Protein AF-A0A397AXK3-F1 (afdb_monomer)

Secondary structure (DSSP, 8-state):
--SSTT--SPP-TTSS-GGGT-SPBPSSTT--SBP-STT--GGGT-S-B--STT--SB-----------EEEEEEE--TT--HHHHHHHHHHSTTEEEEEEE-S--TTS----TTEEEEEEEESSS-THHHHHHHHTTT--EEEEEE---S-GGG----------TT---IIIIIHHHHHHHHTSTT------------------

Mean predicted aligned error: 19.01 Å

InterPro domains:
  IPR056866 WRKY19-like, zinc finger domain [PF24906] (2-22)

Solvent-accessible surface area (backbone atoms only — not comparable to full-atom values): 13063 Å² total; per-residue (Å²): 102,19,70,52,88,94,44,86,47,67,42,46,53,87,48,13,18,73,90,69,68,18,43,58,50,20,70,55,85,95,42,84,48,56,39,46,40,95,49,17,16,64,91,73,66,15,43,63,57,39,86,55,86,94,44,90,48,66,50,64,77,73,83,75,76,81,84,68,64,36,38,36,38,38,36,50,54,48,89,92,52,46,74,66,59,56,50,52,54,55,61,65,38,92,53,41,78,46,73,43,80,43,67,93,76,61,98,86,57,77,89,72,59,95,50,40,46,36,32,44,33,37,54,72,65,95,62,65,64,66,58,50,51,62,46,59,75,61,82,54,60,65,47,79,44,84,42,66,80,68,90,41,90,86,68,65,81,78,80,86,75,90,81,85,73,84,90,65,86,40,64,86,56,51,39,48,52,52,50,51,57,54,61,66,39,83,87,50,89,80,83,81,89,75,84,76,78,86,79,78,79,84,89,85,129

Sequence (205 aa):
MCQFPGCTKGYQRGGFCRNHGGGSRCTVPFCIKVDAGHGLCRSHGGGKRCKAADCGKADVAPPVAFAYRRLLVQVQLQAPWTELRVLALLQSEPQVRSVHILGYRHSSAPRQPKSAVCFVVRWAAHSSAALELALGALDVRYSVLENSLVEDMASLVVVETILKVNGMMCVANCGNTVVRAIQSVASVLEVKPNKIDLYNKDRST

Radius of gyration: 27.11 Å; Cα contacts (8 Å, |Δi|>4): 267; chains: 1; bounding box: 67×31×71 Å

Nearest PDB structures (foldseek):
  6cvl-assembly1_C  TM=5.340E-01  e=8.215E-02  Escherichia coli K-12
  6cvl-assembly1_D  TM=4.508E-01  e=1.807E-01  Escherichia coli K-12
  2cpf-assembly1_A  TM=4.041E-01  e=2.510E-01  Mus musculus
  6pe4-assembly1_A  TM=3.795E-01  e=1.688E+00  Saccharomyces cerevisiae S288C

Organism: Aphanomyces astaci (NCBI:txid112090)

pLDDT: mean 71.89, std 16.19, range [35.47, 94.0]

Structure (mmCIF, N/CA/C/O backbone):
data_AF-A0A397AXK3-F1
#
_entry.id   AF-A0A397AXK3-F1
#
loop_
_atom_site.group_PDB
_atom_site.id
_atom_site.type_symbol
_atom_site.label_atom_id
_atom_site.label_alt_id
_atom_site.label_comp_id
_atom_site.label_asym_id
_atom_site.label_entity_id
_atom_site.label_seq_id
_atom_site.pdbx_PDB_ins_code
_atom_site.Cartn_x
_atom_site.Cartn_y
_atom_site.Cartn_z
_atom_site.occupancy
_atom_site.B_iso_or_equiv
_atom_site.auth_seq_id
_atom_site.auth_comp_id
_atom_site.auth_asym_id
_atom_site.auth_atom_id
_atom_site.pdbx_PDB_model_num
ATOM 1 N N . MET A 1 1 ? 30.835 -8.800 -28.697 1.00 83.00 1 MET A N 1
ATOM 2 C CA . MET A 1 1 ? 31.113 -7.795 -27.642 1.00 83.00 1 MET A CA 1
ATOM 3 C C . MET A 1 1 ? 31.331 -6.428 -28.278 1.00 83.00 1 MET A C 1
ATOM 5 O O . MET A 1 1 ? 31.507 -6.381 -29.489 1.00 83.00 1 MET A O 1
ATOM 9 N N . CYS A 1 2 ? 31.248 -5.339 -27.507 1.00 93.44 2 CYS A N 1
ATOM 10 C CA . CYS A 1 2 ? 31.539 -3.978 -27.976 1.00 93.44 2 CYS A CA 1
ATOM 11 C C . CYS A 1 2 ? 32.986 -3.862 -28.483 1.00 93.44 2 CYS A C 1
ATOM 13 O O . CYS A 1 2 ? 33.899 -4.312 -27.802 1.00 93.44 2 CYS A O 1
ATOM 15 N N . GLN A 1 3 ? 33.190 -3.228 -29.637 1.00 92.62 3 GLN A N 1
ATOM 16 C CA . GLN A 1 3 ? 34.515 -3.039 -30.244 1.00 92.62 3 GLN A CA 1
ATOM 17 C C . GLN A 1 3 ? 35.362 -1.949 -29.566 1.00 92.62 3 GLN A C 1
ATOM 19 O O . GLN A 1 3 ? 36.546 -1.821 -29.855 1.00 92.62 3 GLN A O 1
ATOM 24 N N . PHE A 1 4 ? 34.779 -1.160 -28.657 1.00 90.25 4 PHE A N 1
ATOM 25 C CA . PHE A 1 4 ? 35.535 -0.162 -27.903 1.00 90.25 4 PHE A CA 1
ATOM 26 C C . PHE A 1 4 ? 36.525 -0.852 -26.942 1.00 90.25 4 PHE A C 1
ATOM 28 O O . PHE A 1 4 ? 36.078 -1.700 -26.158 1.00 90.25 4 PHE A O 1
ATOM 35 N N . PRO A 1 5 ? 37.823 -0.483 -26.945 1.00 93.06 5 PRO A N 1
ATOM 36 C CA . PRO A 1 5 ? 38.843 -1.129 -26.121 1.00 93.06 5 PRO A CA 1
ATOM 37 C C . PRO A 1 5 ? 38.454 -1.199 -24.639 1.00 93.06 5 PRO A C 1
ATOM 39 O O . PRO A 1 5 ? 38.019 -0.213 -24.046 1.00 93.06 5 PRO A O 1
ATOM 42 N N . GLY A 1 6 ? 38.565 -2.387 -24.042 1.00 91.56 6 GLY A N 1
ATOM 43 C CA . GLY A 1 6 ? 38.229 -2.614 -22.630 1.00 91.56 6 GLY A CA 1
ATOM 44 C C . GLY A 1 6 ? 36.728 -2.623 -22.299 1.00 91.56 6 GLY A C 1
ATOM 45 O O . GLY A 1 6 ? 36.361 -2.733 -21.130 1.00 91.56 6 GLY A O 1
ATOM 46 N N . CYS A 1 7 ? 35.827 -2.531 -23.285 1.00 91.69 7 CYS A N 1
ATOM 47 C CA . CYS A 1 7 ? 34.388 -2.579 -23.037 1.00 91.69 7 CYS A CA 1
ATOM 48 C C . CYS A 1 7 ? 33.835 -4.011 -23.090 1.00 91.69 7 CYS A C 1
ATOM 50 O O . CYS A 1 7 ? 33.691 -4.603 -24.156 1.00 91.69 7 CYS A O 1
ATOM 52 N N . THR A 1 8 ? 33.392 -4.533 -21.947 1.00 91.81 8 THR A N 1
ATOM 53 C CA . THR A 1 8 ? 32.787 -5.875 -21.834 1.00 91.81 8 THR A CA 1
ATOM 54 C C . THR A 1 8 ? 31.279 -5.911 -22.113 1.00 91.81 8 THR A C 1
ATOM 56 O O . THR A 1 8 ? 30.634 -6.946 -21.965 1.00 91.81 8 THR A O 1
ATOM 59 N N . LYS A 1 9 ? 30.673 -4.783 -22.509 1.00 88.38 9 LYS A N 1
ATOM 60 C CA . LYS A 1 9 ? 29.228 -4.698 -22.777 1.00 88.38 9 LYS A CA 1
ATOM 61 C C . LYS A 1 9 ? 28.877 -5.332 -24.127 1.00 88.38 9 LYS A C 1
ATOM 63 O O . LYS A 1 9 ? 29.646 -5.254 -25.086 1.00 88.38 9 LYS A O 1
ATOM 68 N N . GLY A 1 10 ? 27.666 -5.881 -24.234 1.00 87.25 10 GLY A N 1
ATOM 69 C CA . GLY A 1 10 ? 27.113 -6.360 -25.504 1.00 87.25 10 GLY A CA 1
ATOM 70 C C . GLY A 1 10 ? 27.031 -5.244 -26.555 1.00 87.25 10 GLY A C 1
ATOM 71 O O . GLY A 1 10 ? 26.649 -4.110 -26.243 1.00 87.25 10 GLY A O 1
ATOM 72 N N . TYR A 1 11 ? 27.402 -5.562 -27.798 1.00 88.25 11 TYR A N 1
ATOM 73 C CA . TYR A 1 11 ? 27.275 -4.629 -28.916 1.00 88.25 11 TYR A CA 1
ATOM 74 C C . TYR A 1 11 ? 25.819 -4.550 -29.390 1.00 88.25 11 TYR A C 1
ATOM 76 O O . TYR A 1 11 ? 25.036 -5.477 -29.194 1.00 88.25 11 TYR A O 1
ATOM 84 N N . GLN A 1 12 ? 25.450 -3.407 -29.954 1.00 86.44 12 GLN A N 1
ATOM 85 C CA . GLN A 1 12 ? 24.180 -3.177 -30.642 1.00 86.44 12 GLN A CA 1
ATOM 86 C C . GLN A 1 12 ? 24.455 -3.141 -32.156 1.00 86.44 12 GLN A C 1
ATOM 88 O O . GLN A 1 12 ? 25.454 -3.681 -32.619 1.00 86.44 12 GLN A O 1
ATOM 93 N N . ARG A 1 13 ? 23.631 -2.475 -32.972 1.00 80.81 13 ARG A N 1
ATOM 94 C CA . ARG A 1 13 ? 24.021 -2.198 -34.367 1.00 80.81 13 ARG A CA 1
ATOM 95 C C . ARG A 1 13 ? 25.285 -1.327 -34.423 1.00 80.81 13 ARG A C 1
ATOM 97 O O . ARG A 1 13 ? 25.422 -0.399 -33.626 1.00 80.81 13 ARG A O 1
ATOM 104 N N . GLY A 1 14 ? 26.175 -1.627 -35.373 1.00 83.31 14 GLY A N 1
ATOM 105 C CA . GLY A 1 14 ? 27.406 -0.866 -35.623 1.00 83.31 14 GLY A CA 1
ATOM 106 C C . GLY A 1 14 ? 28.617 -1.267 -34.774 1.00 83.31 14 GLY A C 1
ATOM 107 O O . GLY A 1 14 ? 29.539 -0.479 -34.657 1.00 83.31 14 GLY A O 1
ATOM 108 N N . GLY A 1 15 ? 28.622 -2.445 -34.138 1.00 87.62 15 GLY A N 1
ATOM 109 C CA . GLY A 1 15 ? 29.810 -2.968 -33.437 1.00 87.62 15 GLY A CA 1
ATOM 110 C C . GLY A 1 15 ? 30.074 -2.382 -32.042 1.00 87.62 15 GLY A C 1
ATOM 111 O O . GLY A 1 15 ? 30.844 -2.950 -31.270 1.00 87.62 15 GLY A O 1
ATOM 112 N N . PHE A 1 16 ? 29.378 -1.315 -31.651 1.00 90.19 16 PHE A N 1
ATOM 113 C CA . PHE A 1 16 ? 29.537 -0.669 -30.346 1.00 90.19 16 PHE A CA 1
ATOM 114 C C . PHE A 1 16 ? 28.346 -0.911 -29.412 1.00 90.19 16 PHE A C 1
ATOM 116 O O . PHE A 1 16 ? 27.244 -1.250 -29.843 1.00 90.19 16 PHE A O 1
ATOM 123 N N . CYS A 1 17 ? 28.542 -0.742 -28.103 1.00 91.94 17 CYS A N 1
ATOM 124 C CA . CYS A 1 17 ? 27.453 -0.739 -27.122 1.00 91.94 17 CYS A CA 1
ATOM 125 C C . CYS A 1 17 ? 26.752 0.627 -27.096 1.00 91.94 17 CYS A C 1
ATOM 127 O O . CYS A 1 17 ? 27.293 1.618 -27.579 1.00 91.94 17 CYS A O 1
ATOM 129 N N . ARG A 1 18 ? 25.576 0.718 -26.462 1.00 81.94 18 ARG A N 1
ATOM 130 C CA . ARG A 1 18 ? 24.785 1.963 -26.388 1.00 81.94 18 ARG A CA 1
ATOM 131 C C . ARG A 1 18 ? 25.577 3.189 -25.904 1.00 81.94 18 ARG A C 1
ATOM 133 O O . ARG A 1 18 ? 25.328 4.290 -26.381 1.00 81.94 18 ARG A O 1
ATOM 140 N N . ASN A 1 19 ? 26.524 3.000 -24.983 1.00 82.44 19 ASN A N 1
ATOM 141 C CA . ASN A 1 19 ? 27.343 4.093 -24.445 1.00 82.44 19 ASN A CA 1
ATOM 142 C C . ASN A 1 19 ? 28.491 4.503 -25.376 1.00 82.44 19 ASN A C 1
ATOM 144 O O . ASN A 1 19 ? 28.951 5.631 -25.287 1.00 82.44 19 ASN A O 1
ATOM 148 N N . HIS A 1 20 ? 28.945 3.609 -26.255 1.00 88.06 20 HIS A N 1
ATOM 149 C CA . HIS A 1 20 ? 30.070 3.849 -27.164 1.00 88.06 20 HIS A CA 1
ATOM 150 C C . HIS A 1 20 ? 29.608 4.048 -28.611 1.00 88.06 20 HIS A C 1
ATOM 152 O O . HIS A 1 20 ? 30.335 3.739 -29.542 1.00 88.06 20 HIS A O 1
ATOM 158 N N . GLY A 1 21 ? 28.382 4.535 -28.814 1.00 84.06 21 GLY A N 1
ATOM 159 C CA . GLY A 1 21 ? 27.881 4.839 -30.157 1.00 84.06 21 GLY A CA 1
ATOM 160 C C . GLY A 1 21 ? 27.096 3.711 -30.833 1.00 84.06 21 GLY A C 1
ATOM 161 O O . GLY A 1 21 ? 26.667 3.865 -31.973 1.00 84.06 21 GLY A O 1
ATOM 162 N N . GLY A 1 22 ? 26.808 2.620 -30.128 1.00 88.25 22 GLY A N 1
ATOM 163 C CA . GLY A 1 22 ? 25.960 1.538 -30.623 1.00 88.25 22 GLY A CA 1
ATOM 164 C C . GLY A 1 22 ? 24.493 1.931 -30.785 1.00 88.25 22 GLY A C 1
ATOM 165 O O . GLY A 1 22 ? 23.945 2.666 -29.956 1.00 88.25 22 GLY A O 1
ATOM 166 N N . GLY A 1 23 ? 23.854 1.375 -31.814 1.00 89.25 23 GLY A N 1
ATOM 167 C CA . GLY A 1 23 ? 22.449 1.614 -32.156 1.00 89.25 23 GLY A CA 1
ATOM 168 C C . GLY A 1 23 ? 22.258 2.666 -33.251 1.00 89.25 23 GLY A C 1
ATOM 169 O O . GLY A 1 23 ? 23.138 3.489 -33.507 1.00 89.25 23 GLY A O 1
ATOM 170 N N . SER A 1 24 ? 21.096 2.626 -33.904 1.00 90.88 24 SER A N 1
ATOM 171 C CA . SER A 1 24 ? 20.730 3.583 -34.953 1.00 90.88 24 SER A CA 1
ATOM 172 C C . SER A 1 24 ? 20.629 5.004 -34.394 1.00 90.88 24 SER A C 1
ATOM 174 O O . SER A 1 24 ? 20.272 5.207 -33.229 1.00 90.88 24 SER A O 1
ATOM 176 N N . ARG A 1 25 ? 20.955 6.000 -35.221 1.00 90.38 25 ARG A N 1
ATOM 177 C CA . ARG A 1 25 ? 20.788 7.418 -34.882 1.00 90.38 25 ARG A CA 1
ATOM 178 C C . ARG A 1 25 ? 19.428 7.906 -35.347 1.00 90.38 25 ARG A C 1
ATOM 180 O O . ARG A 1 25 ? 18.842 7.349 -36.268 1.00 90.38 25 ARG A O 1
ATOM 187 N N . CYS A 1 26 ? 18.955 8.949 -34.682 1.00 93.44 26 CYS A N 1
ATOM 188 C CA . CYS A 1 26 ? 17.806 9.709 -35.136 1.00 93.44 26 CYS A CA 1
ATOM 189 C C . CYS A 1 26 ? 18.028 10.185 -36.579 1.00 93.44 26 CYS A C 1
ATOM 191 O O . CYS A 1 26 ? 19.098 10.700 -36.895 1.00 93.44 26 CYS A O 1
ATOM 193 N N . THR A 1 27 ? 17.018 10.039 -37.428 1.00 94.00 27 THR A N 1
ATOM 194 C CA . THR A 1 27 ? 17.051 10.448 -38.838 1.00 94.00 27 THR A CA 1
ATOM 195 C C . THR A 1 27 ? 16.916 11.958 -39.024 1.00 94.00 27 THR A C 1
ATOM 197 O O . THR A 1 27 ? 17.188 12.463 -40.109 1.00 94.00 27 THR A O 1
ATOM 200 N N . VAL A 1 28 ? 16.528 12.695 -37.976 1.00 93.19 28 VAL A N 1
ATOM 201 C CA . VAL A 1 28 ? 16.485 14.162 -38.008 1.00 93.19 28 VAL A CA 1
ATOM 202 C C . VAL A 1 28 ? 17.901 14.710 -38.231 1.00 93.19 28 VAL A C 1
ATOM 204 O O . VAL A 1 28 ? 18.800 14.353 -37.459 1.00 93.19 28 VAL A O 1
ATOM 207 N N . PRO A 1 29 ? 18.106 15.597 -39.226 1.00 93.31 29 PRO A N 1
ATOM 208 C CA . PRO A 1 29 ? 19.408 16.189 -39.510 1.00 93.31 29 PRO A CA 1
ATOM 209 C C . PRO A 1 29 ? 20.074 16.758 -38.255 1.00 93.31 29 PRO A C 1
ATOM 211 O O . PRO A 1 29 ? 19.421 17.374 -37.413 1.00 93.31 29 PRO A O 1
ATOM 214 N N . PHE A 1 30 ? 21.381 16.523 -38.121 1.00 89.31 30 PHE A N 1
ATOM 215 C CA . PHE A 1 30 ? 22.218 16.980 -37.000 1.00 89.31 30 PH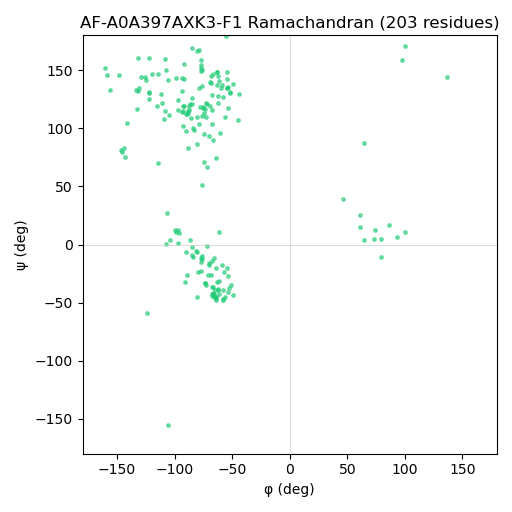E A CA 1
ATOM 216 C C . PHE A 1 30 ? 21.871 16.397 -35.614 1.00 89.31 30 PHE A C 1
ATOM 218 O O . PHE A 1 30 ? 22.514 16.729 -34.616 1.00 89.31 30 PHE A O 1
ATOM 225 N N . CYS A 1 31 ? 20.906 15.478 -35.509 1.00 89.38 31 CYS A N 1
ATOM 226 C CA . CYS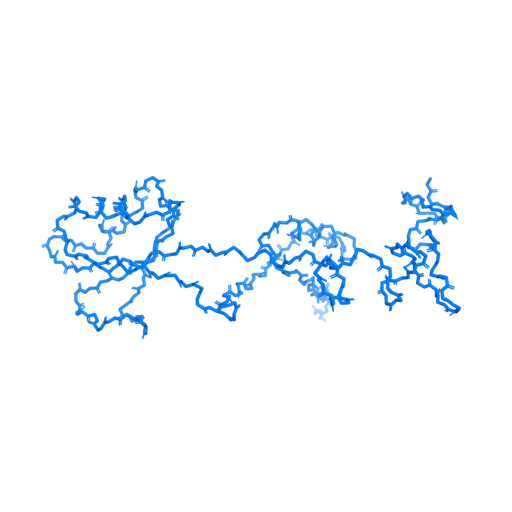 A 1 31 ? 20.563 14.849 -34.239 1.00 89.38 31 CYS A CA 1
ATOM 227 C C . CYS A 1 31 ? 21.443 13.625 -33.939 1.00 89.38 31 CYS A C 1
ATOM 229 O O . CYS A 1 31 ? 21.236 12.539 -34.469 1.00 89.38 31 CYS A O 1
ATOM 231 N N . ILE A 1 32 ? 22.342 13.744 -32.961 1.00 86.25 32 ILE A N 1
ATOM 232 C CA . ILE A 1 32 ? 23.235 12.641 -32.543 1.00 86.25 32 ILE A CA 1
ATOM 233 C C . ILE A 1 32 ? 22.587 11.619 -31.584 1.00 86.25 32 ILE A C 1
ATOM 235 O O . ILE A 1 32 ? 23.192 10.600 -31.223 1.00 86.25 32 ILE A O 1
ATOM 239 N N . LYS A 1 33 ? 21.349 11.879 -31.140 1.00 86.38 33 LYS A N 1
ATOM 240 C CA . LYS A 1 33 ? 20.622 11.012 -30.198 1.00 86.38 33 LYS A CA 1
ATOM 241 C C . LYS A 1 33 ? 20.285 9.659 -30.833 1.00 86.38 33 LYS A C 1
ATOM 243 O O . LYS A 1 33 ? 20.019 9.564 -32.027 1.00 86.38 33 LYS A O 1
ATOM 248 N N . VAL A 1 34 ? 20.281 8.619 -30.001 1.00 86.69 34 VAL A N 1
ATOM 249 C CA . VAL A 1 34 ? 19.931 7.246 -30.399 1.00 86.69 34 VAL A CA 1
ATOM 250 C C . VAL A 1 34 ? 18.440 7.167 -30.751 1.00 86.69 34 VAL A C 1
ATOM 252 O O . VAL A 1 34 ? 17.608 7.752 -30.049 1.00 86.69 34 VAL A O 1
ATOM 255 N N . ASP A 1 35 ? 18.128 6.432 -31.814 1.00 90.31 35 ASP A N 1
ATOM 256 C CA . ASP A 1 35 ? 16.778 6.037 -32.217 1.00 90.31 35 ASP A CA 1
ATOM 257 C C . ASP A 1 35 ? 16.090 5.240 -31.091 1.00 90.31 35 ASP A C 1
ATOM 259 O O . ASP A 1 35 ? 16.641 4.278 -30.550 1.00 90.31 35 ASP A O 1
ATOM 263 N N . ALA A 1 36 ? 14.893 5.675 -30.707 1.00 84.81 36 ALA A N 1
ATOM 264 C CA . ALA A 1 36 ? 14.057 5.032 -29.697 1.00 84.81 36 ALA A CA 1
ATOM 265 C C . ALA A 1 36 ? 12.881 4.245 -30.310 1.00 84.81 36 ALA A C 1
ATOM 267 O O . ALA A 1 36 ? 12.055 3.716 -29.566 1.00 84.81 36 ALA A O 1
ATOM 268 N N . GLY A 1 37 ? 12.805 4.175 -31.638 1.00 84.94 37 GLY A N 1
ATOM 269 C CA . GLY A 1 37 ? 11.761 3.558 -32.447 1.00 84.94 37 GLY A CA 1
ATOM 270 C C . GLY A 1 37 ? 11.388 4.464 -33.625 1.00 84.94 37 GLY A C 1
ATOM 271 O O . GLY A 1 37 ? 11.333 5.685 -33.475 1.00 84.94 37 GLY A O 1
ATOM 272 N N . HIS A 1 38 ? 11.075 3.859 -34.775 1.00 87.69 38 HIS A N 1
ATOM 273 C CA . HIS A 1 38 ? 10.659 4.555 -36.004 1.00 87.69 38 HIS A CA 1
ATOM 274 C C . HIS A 1 38 ? 11.702 5.531 -36.584 1.00 87.69 38 HIS A C 1
ATOM 276 O O . HIS A 1 38 ? 11.339 6.473 -37.282 1.00 87.69 38 HIS A O 1
ATOM 282 N N . GLY A 1 39 ? 12.996 5.329 -36.308 1.00 89.25 39 GLY A N 1
ATOM 283 C CA . GLY A 1 39 ? 14.063 6.194 -36.817 1.00 89.25 39 GLY A CA 1
ATOM 284 C C . GLY A 1 39 ? 14.219 7.507 -36.048 1.00 89.25 39 GLY A C 1
ATOM 285 O O . GLY A 1 39 ? 15.032 8.339 -36.431 1.00 89.25 39 GLY A O 1
ATOM 286 N N . LEU A 1 40 ? 13.482 7.725 -34.958 1.00 90.19 40 LEU A N 1
ATOM 287 C CA . LEU A 1 40 ? 13.451 8.998 -34.239 1.00 90.19 40 LEU A CA 1
ATOM 288 C C . LEU A 1 40 ? 13.928 8.812 -32.797 1.00 90.19 40 LEU A C 1
ATOM 290 O O . LEU A 1 40 ? 13.702 7.788 -32.159 1.00 90.19 40 LEU A O 1
ATOM 294 N N . CYS A 1 41 ? 14.596 9.815 -32.228 1.00 89.69 41 CYS A N 1
ATOM 295 C CA . CYS A 1 41 ? 14.892 9.809 -30.794 1.00 89.69 41 CYS A CA 1
ATOM 296 C C . CYS A 1 41 ? 13.657 10.232 -29.980 1.00 89.69 41 CYS A C 1
ATOM 298 O O . CYS A 1 41 ? 12.718 10.804 -30.527 1.00 89.69 41 CYS A O 1
ATOM 300 N N . ARG A 1 42 ? 13.666 10.030 -28.654 1.00 80.69 42 ARG A N 1
ATOM 301 C CA . ARG A 1 42 ? 12.522 10.378 -27.778 1.00 80.69 42 ARG A CA 1
ATOM 302 C C . ARG A 1 42 ? 12.032 11.824 -27.922 1.00 80.69 42 ARG A C 1
ATOM 304 O O . ARG A 1 42 ? 10.833 12.055 -27.891 1.00 80.69 42 ARG A O 1
ATOM 311 N N . SER A 1 43 ? 12.935 12.790 -28.107 1.00 81.88 43 SER A N 1
ATOM 312 C CA . SER A 1 43 ? 12.548 14.201 -28.278 1.00 81.88 43 SER A CA 1
ATOM 313 C C . SER A 1 43 ? 12.016 14.522 -29.671 1.00 81.88 43 SER A C 1
ATOM 315 O O . SER A 1 43 ? 11.328 15.515 -29.835 1.00 81.88 43 SER A O 1
ATOM 317 N N . HIS A 1 44 ? 12.369 13.717 -30.674 1.00 87.00 44 HIS A N 1
ATOM 318 C CA . HIS A 1 44 ? 11.847 13.845 -32.035 1.00 87.00 44 HIS A CA 1
ATOM 319 C C . HIS A 1 44 ? 10.721 12.845 -32.297 1.00 87.00 44 HIS A C 1
ATOM 321 O O . HIS A 1 44 ? 10.316 12.666 -33.434 1.00 87.00 44 HIS A O 1
ATOM 327 N N . GLY A 1 45 ? 10.201 12.201 -31.247 1.00 80.94 45 GLY A N 1
ATOM 328 C CA . GLY A 1 45 ? 8.989 11.406 -31.329 1.00 80.94 45 GLY A CA 1
ATOM 329 C C . GLY A 1 45 ? 9.148 9.890 -31.441 1.00 80.94 45 GLY A C 1
ATOM 330 O O . GLY A 1 45 ? 8.148 9.209 -31.671 1.00 80.94 45 GLY A O 1
ATOM 331 N N . GLY A 1 46 ? 10.347 9.348 -31.251 1.00 84.06 46 GLY A N 1
ATOM 332 C CA . GLY A 1 46 ? 10.543 7.901 -31.159 1.00 84.06 46 GLY A CA 1
ATOM 333 C C . GLY A 1 46 ? 10.142 7.310 -29.807 1.00 84.06 46 GLY A C 1
ATOM 334 O O . GLY A 1 46 ? 10.129 7.994 -28.781 1.00 84.06 46 GLY A O 1
ATOM 335 N N . GLY A 1 47 ? 9.877 6.005 -29.800 1.00 83.56 47 GLY A N 1
ATOM 336 C CA . GLY A 1 47 ? 9.368 5.261 -28.644 1.00 83.56 47 GLY A CA 1
ATOM 337 C C . GLY A 1 47 ? 7.859 5.020 -28.705 1.00 83.56 47 GLY A C 1
ATOM 338 O O . GLY A 1 47 ? 7.163 5.553 -29.565 1.00 83.56 47 GLY A O 1
ATOM 339 N N . LYS A 1 48 ? 7.345 4.189 -27.790 1.00 78.69 48 LYS A N 1
ATOM 340 C CA . LYS A 1 48 ? 5.906 3.909 -27.692 1.00 78.69 48 LYS A CA 1
ATOM 341 C C . LYS A 1 48 ? 5.141 5.192 -27.345 1.00 78.69 48 LYS A C 1
ATOM 343 O O . LYS A 1 48 ? 5.591 5.970 -26.501 1.00 78.69 48 LYS A O 1
ATOM 348 N N . ARG A 1 49 ? 4.003 5.416 -28.005 1.00 74.69 49 ARG A N 1
ATOM 349 C CA . ARG A 1 49 ? 3.114 6.569 -27.794 1.00 74.69 49 ARG A CA 1
ATOM 350 C C . ARG A 1 49 ? 1.844 6.143 -27.081 1.00 74.69 49 ARG A C 1
ATOM 352 O O . ARG A 1 49 ? 1.417 4.997 -27.228 1.00 74.69 49 ARG A O 1
ATOM 359 N N . CYS A 1 50 ? 1.280 7.063 -26.302 1.00 69.25 50 CYS A N 1
ATOM 360 C CA . CYS A 1 50 ? 0.008 6.836 -25.636 1.00 69.25 50 CYS A CA 1
ATOM 361 C C . CYS A 1 50 ? -1.049 6.425 -26.673 1.00 69.25 50 CYS A C 1
ATOM 363 O O . CYS A 1 50 ? -1.137 7.027 -27.740 1.00 69.25 50 CYS A O 1
ATOM 365 N N . LYS A 1 51 ? -1.833 5.386 -26.370 1.00 75.00 51 LYS A N 1
ATOM 366 C CA . LYS A 1 51 ? -2.891 4.890 -27.267 1.00 75.00 51 LYS A CA 1
ATOM 367 C C . LYS A 1 51 ? -4.190 5.705 -27.193 1.00 75.00 51 LYS A C 1
ATOM 369 O O . LYS A 1 51 ? -5.112 5.421 -27.949 1.00 75.00 51 LYS A O 1
ATOM 374 N N . ALA A 1 52 ? -4.288 6.665 -26.271 1.00 69.44 52 ALA A N 1
ATOM 375 C CA . ALA A 1 52 ? -5.453 7.536 -26.152 1.00 69.44 52 ALA A CA 1
ATOM 376 C C . ALA A 1 52 ? -5.535 8.500 -27.348 1.00 69.44 52 ALA A C 1
ATOM 378 O O . ALA A 1 52 ? -4.507 9.028 -27.780 1.00 69.44 52 ALA A O 1
ATOM 379 N N . ALA A 1 53 ? -6.752 8.733 -27.852 1.00 71.50 53 ALA A N 1
ATOM 380 C CA . ALA A 1 53 ? -7.005 9.692 -28.925 1.00 71.50 53 ALA A CA 1
ATOM 381 C C . ALA A 1 53 ? -6.434 11.075 -28.555 1.00 71.50 53 ALA A C 1
ATOM 383 O O . ALA A 1 53 ? -6.544 11.509 -27.409 1.00 71.50 53 ALA A O 1
ATOM 384 N N . ASP A 1 54 ? -5.758 11.711 -29.513 1.00 74.25 54 ASP A N 1
ATOM 385 C CA . ASP A 1 54 ? -5.152 13.048 -29.404 1.00 74.25 54 ASP A CA 1
ATOM 386 C C . ASP A 1 54 ? -4.064 13.232 -28.322 1.00 74.25 54 ASP A C 1
ATOM 388 O O . ASP A 1 54 ? -3.642 14.351 -28.021 1.00 74.25 54 ASP A O 1
ATOM 392 N N . CYS A 1 55 ? -3.516 12.146 -27.761 1.00 61.53 55 CYS A N 1
ATOM 393 C CA . CYS A 1 55 ? -2.428 12.224 -26.785 1.00 61.53 55 CYS A CA 1
ATOM 394 C C . CYS A 1 55 ? -1.040 12.113 -27.445 1.00 61.53 55 CYS A C 1
ATOM 396 O O . CYS A 1 55 ? -0.533 11.026 -27.717 1.00 61.53 55 CYS A O 1
ATOM 398 N N . GLY A 1 56 ? -0.351 13.246 -27.622 1.00 66.00 56 GLY A N 1
ATOM 399 C CA . GLY A 1 56 ? 1.019 13.287 -28.165 1.00 66.00 56 GLY A CA 1
ATOM 400 C C . GLY A 1 56 ? 2.124 12.772 -27.224 1.00 66.00 56 GLY A C 1
ATOM 401 O O . GLY A 1 56 ? 3.302 12.763 -27.600 1.00 66.00 56 GLY A O 1
ATOM 402 N N . LYS A 1 57 ? 1.782 12.359 -25.996 1.00 63.81 57 LYS A N 1
ATOM 403 C CA . LYS A 1 57 ? 2.752 11.973 -24.958 1.00 63.81 57 LYS A CA 1
ATOM 404 C C . LYS A 1 57 ? 3.334 10.575 -25.209 1.00 63.81 57 LYS A C 1
ATOM 406 O O . LYS A 1 57 ? 2.731 9.717 -25.855 1.00 63.81 57 LYS A O 1
ATOM 411 N N . ALA A 1 58 ? 4.537 10.343 -24.686 1.00 62.06 58 ALA A N 1
ATOM 412 C CA . ALA A 1 58 ? 5.124 9.007 -24.648 1.00 62.06 58 ALA A CA 1
ATOM 413 C C . ALA A 1 58 ? 4.257 8.066 -23.788 1.00 62.06 58 ALA A C 1
ATOM 415 O O . ALA A 1 58 ? 3.705 8.499 -22.778 1.00 62.06 58 ALA A O 1
ATOM 416 N N . ASP A 1 59 ? 4.177 6.791 -24.179 1.00 61.75 59 ASP A N 1
ATOM 417 C CA . ASP A 1 59 ? 3.572 5.692 -23.409 1.00 61.75 59 ASP A CA 1
ATOM 418 C C . ASP A 1 59 ? 4.477 5.347 -22.222 1.00 61.75 59 ASP A C 1
ATOM 420 O O . ASP A 1 59 ? 5.167 4.324 -22.182 1.00 61.75 59 ASP A O 1
ATOM 424 N N . VAL A 1 60 ? 4.581 6.287 -21.288 1.00 56.59 60 VAL A N 1
ATOM 425 C CA . VAL A 1 60 ? 5.071 5.986 -19.952 1.00 56.59 60 VAL A CA 1
ATOM 426 C C . VAL A 1 60 ? 3.904 5.284 -19.282 1.00 56.59 60 VAL A C 1
ATOM 428 O O . VAL A 1 60 ? 2.829 5.875 -19.192 1.00 56.59 60 VAL A O 1
ATOM 431 N N . ALA A 1 61 ? 4.092 4.020 -18.886 1.00 46.72 61 ALA A N 1
ATOM 432 C CA . ALA A 1 61 ? 3.082 3.290 -18.131 1.00 46.72 61 ALA A CA 1
ATOM 433 C C . ALA A 1 61 ? 2.529 4.221 -17.038 1.00 46.72 61 ALA A C 1
ATOM 435 O O . ALA A 1 61 ? 3.337 4.872 -16.361 1.00 46.72 61 ALA A O 1
ATOM 436 N N . PRO A 1 62 ? 1.196 4.360 -16.910 1.00 44.44 62 PRO A N 1
ATOM 437 C CA . PRO A 1 62 ? 0.635 5.233 -15.893 1.00 44.44 62 PRO A CA 1
ATOM 438 C C . PRO A 1 62 ? 1.207 4.822 -14.531 1.00 44.44 62 PRO A C 1
ATOM 440 O O . PRO A 1 62 ? 1.406 3.622 -14.307 1.00 44.44 62 PRO A O 1
ATOM 443 N N . PRO A 1 63 ? 1.508 5.777 -13.631 1.00 42.97 63 PRO A N 1
ATOM 444 C CA . PRO A 1 63 ? 1.890 5.428 -12.274 1.00 42.97 63 PRO A CA 1
ATOM 445 C C . PRO A 1 63 ? 0.797 4.524 -11.705 1.00 42.97 63 PRO A C 1
ATOM 447 O O . PRO A 1 63 ? -0.371 4.908 -11.637 1.00 42.97 63 PRO A O 1
ATOM 450 N N . VAL A 1 64 ? 1.167 3.289 -11.366 1.00 38.91 64 VAL A N 1
ATOM 451 C CA . VAL A 1 64 ? 0.241 2.330 -10.772 1.00 38.91 64 VAL A CA 1
ATOM 452 C C . VAL A 1 64 ? 0.033 2.788 -9.333 1.00 38.91 64 VAL A C 1
ATOM 454 O O . VAL A 1 64 ? 0.860 2.542 -8.458 1.00 38.91 64 VAL A O 1
ATOM 457 N N . ALA A 1 65 ? -1.026 3.556 -9.094 1.00 38.22 65 ALA A N 1
ATOM 458 C CA . ALA A 1 65 ? -1.395 3.952 -7.747 1.00 38.22 65 ALA A CA 1
ATOM 459 C C . ALA A 1 65 ? -2.011 2.738 -7.040 1.00 38.22 65 ALA A C 1
ATOM 461 O O . ALA A 1 65 ? -3.086 2.266 -7.405 1.00 38.22 65 ALA A O 1
ATOM 462 N N . PHE A 1 66 ? -1.329 2.225 -6.018 1.00 37.53 66 PHE A N 1
ATOM 463 C CA . PHE A 1 66 ? -1.912 1.236 -5.119 1.00 37.53 66 PHE A CA 1
ATOM 464 C C . PHE A 1 66 ? -2.715 1.970 -4.046 1.00 37.53 66 PHE A C 1
ATOM 466 O O . PHE A 1 66 ? -2.155 2.484 -3.077 1.00 37.53 66 PHE A O 1
ATOM 473 N N . ALA A 1 67 ? -4.036 2.025 -4.211 1.00 39.38 67 ALA A N 1
ATOM 474 C CA . ALA A 1 67 ? -4.930 2.442 -3.141 1.00 39.38 67 ALA A CA 1
ATOM 475 C C . ALA A 1 67 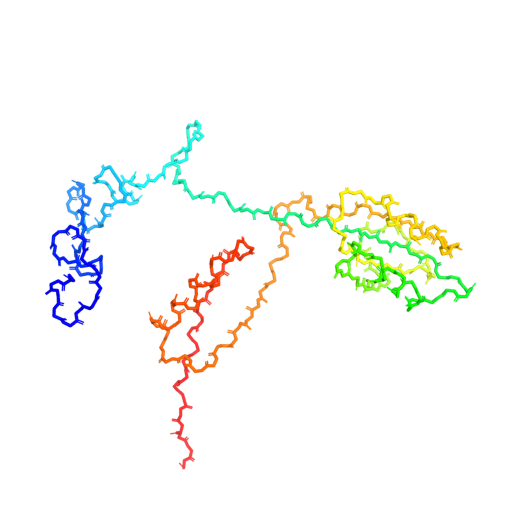? -5.000 1.320 -2.094 1.00 39.38 67 ALA A C 1
ATOM 477 O O . ALA A 1 67 ? -5.554 0.247 -2.339 1.00 39.38 67 ALA A O 1
ATOM 478 N N . TYR A 1 68 ? -4.420 1.548 -0.916 1.00 44.09 68 TYR A N 1
ATOM 479 C CA . TYR A 1 68 ? -4.606 0.649 0.218 1.00 44.09 68 TYR A CA 1
ATOM 480 C C . TYR A 1 68 ? -5.828 1.110 1.006 1.00 44.09 68 TYR A C 1
ATOM 482 O O . TYR A 1 68 ? -5.783 2.160 1.643 1.00 44.09 68 TYR A O 1
ATOM 490 N N . ARG A 1 69 ? -6.903 0.313 1.006 1.00 54.25 69 ARG A N 1
ATOM 491 C CA . ARG A 1 69 ? -8.020 0.529 1.934 1.00 54.25 69 ARG A CA 1
ATOM 492 C C . ARG A 1 69 ? -7.505 0.376 3.366 1.00 54.25 69 ARG A C 1
ATOM 494 O O . ARG A 1 69 ? -6.932 -0.657 3.724 1.00 54.25 69 ARG A O 1
ATOM 501 N N . ARG A 1 70 ? -7.668 1.426 4.166 1.00 69.00 70 ARG A N 1
ATOM 502 C CA . ARG A 1 70 ? -7.423 1.419 5.609 1.00 69.00 70 ARG A CA 1
ATOM 503 C C . ARG A 1 70 ? -8.775 1.579 6.280 1.00 69.00 70 ARG A C 1
ATOM 505 O O . ARG A 1 70 ? -9.526 2.477 5.925 1.00 69.00 70 ARG A O 1
ATOM 512 N N . LEU A 1 71 ? -9.083 0.713 7.231 1.00 74.00 71 LEU A N 1
ATOM 513 C CA . LEU A 1 71 ? -10.292 0.861 8.030 1.00 74.00 71 LEU A CA 1
ATOM 514 C C . LEU A 1 71 ? -9.927 1.633 9.291 1.00 74.00 71 LEU A C 1
ATOM 516 O O . LEU A 1 71 ? -8.914 1.337 9.930 1.00 74.00 71 LEU A O 1
ATOM 520 N N . LEU A 1 72 ? -10.725 2.645 9.614 1.00 77.94 72 LEU A N 1
ATOM 521 C CA . LEU A 1 72 ? -10.664 3.288 10.914 1.00 77.94 72 LEU A CA 1
ATOM 522 C C . LEU A 1 72 ? -11.679 2.591 11.808 1.00 77.94 72 LEU A C 1
ATOM 524 O O . LEU A 1 72 ? -12.869 2.587 11.514 1.00 77.94 72 LEU A O 1
ATOM 528 N N . VAL A 1 73 ? -11.205 2.000 12.895 1.00 81.94 73 VAL A N 1
ATOM 529 C CA . VAL A 1 73 ? -12.069 1.404 13.911 1.00 81.94 73 VAL A CA 1
ATOM 530 C C . VAL A 1 73 ? -12.018 2.297 15.132 1.00 81.94 73 VAL A C 1
ATOM 532 O O . VAL A 1 73 ? -10.967 2.440 15.754 1.00 81.94 73 VAL A O 1
ATOM 535 N N . GLN A 1 74 ? -13.143 2.905 15.473 1.00 83.88 74 GLN A N 1
ATOM 536 C CA . GLN A 1 74 ? -13.293 3.646 16.713 1.00 83.88 74 GLN A CA 1
ATOM 537 C C . GLN A 1 74 ? -13.953 2.730 17.741 1.00 83.88 74 GLN A C 1
ATOM 539 O O . GLN A 1 74 ? -15.028 2.191 17.490 1.00 83.88 74 GLN A O 1
ATOM 544 N N . VAL A 1 75 ? -13.317 2.553 18.897 1.00 85.25 75 VAL A N 1
ATOM 545 C CA . VAL A 1 75 ? -13.805 1.666 19.961 1.00 85.25 75 VAL A CA 1
ATOM 546 C C . VAL A 1 75 ? -13.986 2.452 21.245 1.00 85.25 75 VAL A C 1
ATOM 548 O O . VAL A 1 75 ? -13.080 3.163 21.679 1.00 85.25 75 VAL A O 1
ATOM 551 N N . GLN A 1 76 ? -15.155 2.308 21.861 1.00 86.38 76 GLN A N 1
ATOM 552 C CA . GLN A 1 76 ? -15.466 2.867 23.165 1.00 86.38 76 GLN A CA 1
ATOM 553 C C . GLN A 1 76 ? -14.890 1.963 24.260 1.00 86.38 76 GLN A C 1
ATOM 555 O O . GLN A 1 76 ? -15.394 0.871 24.512 1.00 86.38 76 GLN A O 1
ATOM 560 N N . LEU A 1 77 ? -13.852 2.432 24.942 1.00 83.81 77 LEU A N 1
ATOM 561 C CA . LEU A 1 77 ? -13.248 1.737 26.068 1.00 83.81 77 LEU A CA 1
ATOM 562 C C . LEU A 1 77 ? -14.129 1.899 27.305 1.00 83.81 77 LEU A C 1
ATOM 564 O O . LEU A 1 77 ? -14.262 2.981 27.882 1.00 83.81 77 LEU A O 1
ATOM 568 N N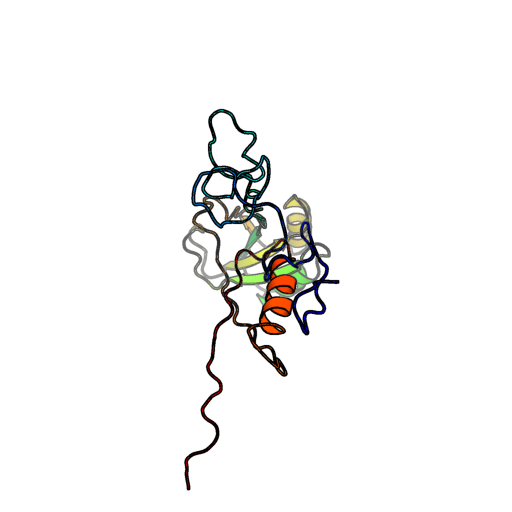 . GLN A 1 78 ? -14.743 0.796 27.706 1.00 81.69 78 GLN A N 1
ATOM 569 C CA . GLN A 1 78 ? -15.412 0.642 28.990 1.00 81.69 78 GLN A CA 1
ATOM 570 C C . GLN A 1 78 ? -14.806 -0.584 29.661 1.00 81.69 78 GLN A C 1
ATOM 572 O O . GLN A 1 78 ? -14.509 -1.565 28.979 1.00 81.69 78 GLN A O 1
ATOM 577 N N . ALA A 1 79 ? -14.601 -0.539 30.979 1.00 79.19 79 ALA A N 1
ATOM 578 C CA . ALA A 1 79 ? -14.134 -1.711 31.711 1.00 79.19 79 ALA A CA 1
ATOM 579 C C . ALA A 1 79 ? -15.045 -2.915 31.378 1.00 79.19 79 ALA A C 1
ATOM 581 O O . ALA A 1 79 ? -16.265 -2.751 31.391 1.00 79.19 79 ALA A O 1
ATOM 582 N N . PRO A 1 80 ? -14.486 -4.091 31.037 1.00 82.50 80 PRO A N 1
ATOM 583 C CA . PRO A 1 80 ? -13.105 -4.526 31.271 1.00 82.50 80 PRO A CA 1
ATOM 584 C C . PRO A 1 80 ? -12.142 -4.322 30.080 1.00 82.50 80 PRO A C 1
ATOM 586 O O . PRO A 1 80 ? -11.029 -4.858 30.084 1.00 82.50 80 PRO A O 1
ATOM 589 N N . TRP A 1 81 ? -12.554 -3.605 29.036 1.00 85.62 81 TRP A N 1
ATOM 590 C CA . TRP A 1 81 ? -11.762 -3.403 27.824 1.00 85.62 81 TRP A CA 1
ATOM 591 C C . TRP A 1 81 ? -10.686 -2.332 28.006 1.00 85.62 81 TRP A C 1
ATOM 593 O O . TRP A 1 81 ? -10.936 -1.245 28.524 1.00 85.62 81 TRP A O 1
ATOM 603 N N . THR A 1 82 ? -9.479 -2.646 27.538 1.00 86.56 82 THR A N 1
ATOM 604 C CA . THR A 1 82 ? -8.334 -1.730 27.481 1.00 86.56 82 THR A CA 1
ATOM 605 C C . THR A 1 82 ? -7.851 -1.604 26.041 1.00 86.56 82 THR A C 1
ATOM 607 O O . THR A 1 82 ? -8.108 -2.487 25.218 1.00 86.56 82 THR A O 1
ATOM 610 N N . GLU A 1 83 ? -7.106 -0.537 25.742 1.00 84.69 83 GLU A N 1
ATOM 611 C CA . GLU A 1 83 ? -6.482 -0.316 24.426 1.00 84.69 83 GLU A CA 1
ATOM 612 C C . GLU A 1 83 ? -5.713 -1.549 23.934 1.00 84.69 83 GLU A C 1
ATOM 614 O O . GLU A 1 83 ? -5.859 -1.967 22.787 1.00 84.69 83 GLU A O 1
ATOM 619 N N . LEU A 1 84 ? -4.949 -2.180 24.832 1.00 86.06 84 LEU A N 1
ATOM 620 C CA . LEU A 1 84 ? -4.136 -3.357 24.530 1.00 86.06 84 LEU A CA 1
ATOM 621 C C . LEU A 1 84 ? -4.976 -4.594 24.194 1.00 86.06 84 LEU A C 1
ATOM 623 O O . LEU A 1 84 ? -4.595 -5.359 23.312 1.00 86.06 84 LEU A O 1
ATOM 627 N N . ARG A 1 85 ? -6.123 -4.796 24.857 1.00 87.00 85 ARG A N 1
ATOM 628 C CA . ARG A 1 85 ? -7.012 -5.937 24.568 1.00 87.00 85 ARG A CA 1
ATOM 629 C C . ARG A 1 85 ? -7.643 -5.819 23.185 1.00 87.00 85 ARG A C 1
ATOM 631 O O . ARG A 1 85 ? -7.698 -6.803 22.455 1.00 87.00 85 ARG A O 1
ATOM 638 N N . VAL A 1 86 ? -8.082 -4.613 22.824 1.00 85.94 86 VAL A N 1
ATOM 639 C CA . VAL A 1 86 ? -8.642 -4.331 21.495 1.00 85.94 86 VAL A CA 1
ATOM 640 C C . VAL A 1 86 ? -7.564 -4.492 20.421 1.00 85.94 86 VAL A C 1
ATOM 642 O O . VAL A 1 86 ? -7.800 -5.152 19.411 1.00 85.94 86 VAL A O 1
ATOM 645 N N . LEU A 1 87 ? -6.359 -3.960 20.662 1.00 86.88 87 LEU A N 1
ATOM 646 C CA . LEU A 1 87 ? -5.220 -4.111 19.756 1.00 86.88 87 LEU A CA 1
ATOM 647 C C . LEU A 1 87 ? -4.875 -5.587 19.510 1.00 86.88 87 LEU A C 1
ATOM 649 O O . LEU A 1 87 ? -4.712 -5.983 18.358 1.00 86.88 87 LEU A O 1
ATOM 653 N N . ALA A 1 88 ? -4.790 -6.391 20.574 1.00 86.19 88 ALA A N 1
ATOM 654 C CA . ALA A 1 88 ? -4.461 -7.810 20.482 1.00 86.19 88 ALA A CA 1
ATOM 655 C C . ALA A 1 88 ? -5.501 -8.592 19.667 1.00 86.19 88 ALA A C 1
ATOM 657 O O . ALA A 1 88 ? -5.120 -9.398 18.819 1.00 86.19 88 ALA A O 1
ATOM 658 N N . LEU A 1 89 ? -6.799 -8.322 19.866 1.00 87.06 89 LEU A N 1
ATOM 659 C CA . LEU A 1 89 ? -7.844 -8.983 19.082 1.00 87.06 89 LEU A CA 1
ATOM 660 C C . LEU A 1 89 ? -7.750 -8.610 17.601 1.00 87.06 89 LEU A C 1
ATOM 662 O O . LEU A 1 89 ? -7.723 -9.493 16.746 1.00 87.06 89 LEU A O 1
ATOM 666 N N . LEU A 1 90 ? -7.614 -7.317 17.296 1.00 85.88 90 LEU A N 1
ATOM 667 C CA . LEU A 1 90 ? -7.448 -6.854 15.920 1.00 85.88 90 LEU A CA 1
ATOM 668 C C . LEU A 1 90 ? -6.214 -7.483 15.254 1.00 85.88 90 LEU A C 1
ATOM 670 O O . LEU A 1 90 ? -6.273 -7.849 14.090 1.00 85.88 90 LEU A O 1
ATOM 674 N N . GLN A 1 91 ? -5.101 -7.637 15.973 1.00 87.06 91 GLN A N 1
ATOM 675 C CA . GLN A 1 91 ? -3.893 -8.282 15.442 1.00 87.06 91 GLN A CA 1
ATOM 676 C C . GLN A 1 91 ? -4.038 -9.797 15.246 1.00 87.06 91 GLN A C 1
ATOM 678 O O . GLN A 1 91 ? -3.331 -10.357 14.412 1.00 87.06 91 GLN A O 1
ATOM 683 N N . SER A 1 92 ? -4.916 -10.454 16.008 1.00 86.31 92 SER A N 1
ATOM 684 C CA . SER A 1 92 ? -5.146 -11.901 15.908 1.00 86.31 92 SER A CA 1
ATOM 685 C C . SER A 1 92 ? -6.006 -12.310 14.711 1.00 86.31 92 SER A C 1
ATOM 687 O O . SER A 1 92 ? -6.024 -13.483 14.341 1.00 86.31 92 SER A O 1
ATOM 689 N N . GLU A 1 93 ? -6.694 -11.354 14.087 1.00 86.00 93 GLU A N 1
ATOM 690 C CA . GLU A 1 93 ? -7.580 -11.621 12.962 1.00 86.00 93 GLU A CA 1
ATOM 691 C C . GLU A 1 93 ? -6.765 -11.948 11.687 1.00 86.00 93 GLU A C 1
ATOM 693 O O . GLU A 1 93 ? -5.976 -11.109 11.238 1.00 86.00 93 GLU A O 1
ATOM 698 N N . PRO A 1 94 ? -6.939 -13.129 11.052 1.00 82.06 94 PRO A N 1
ATOM 699 C CA . PRO A 1 94 ? -6.032 -13.644 10.012 1.00 82.06 94 PRO A CA 1
ATOM 700 C C . PRO A 1 94 ? -5.817 -12.740 8.793 1.00 82.06 94 PRO A C 1
ATOM 702 O O . PRO A 1 94 ? -4.819 -12.866 8.082 1.00 82.06 94 PRO A O 1
ATOM 705 N N . GLN A 1 95 ? -6.765 -11.846 8.511 1.00 79.75 95 GLN A N 1
ATOM 706 C CA . GLN A 1 95 ? -6.716 -10.937 7.364 1.00 79.75 95 GLN A CA 1
ATOM 707 C C . GLN A 1 95 ? -6.192 -9.537 7.721 1.00 79.75 95 GLN A C 1
ATOM 709 O O . GLN A 1 95 ? -6.084 -8.671 6.842 1.00 79.75 95 GLN A O 1
ATOM 714 N N . VAL A 1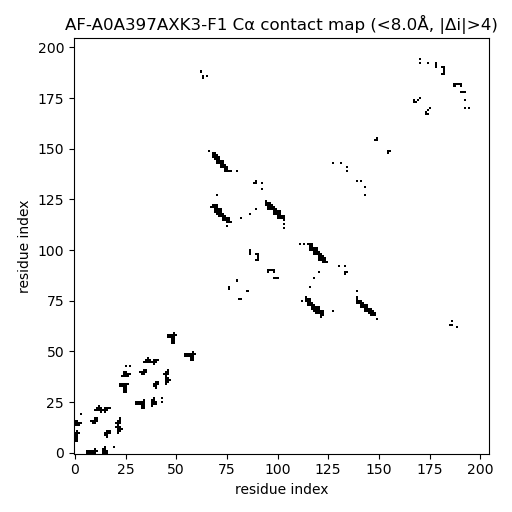 96 ? -5.819 -9.301 8.980 1.00 81.12 96 VAL A N 1
ATOM 715 C CA . VAL A 1 96 ? -5.179 -8.063 9.425 1.00 81.12 96 VAL A CA 1
ATOM 716 C C . VAL A 1 96 ? -3.677 -8.142 9.193 1.00 81.12 96 VAL A C 1
ATOM 718 O O . VAL A 1 96 ? -2.978 -8.996 9.722 1.00 81.12 96 VAL A O 1
ATOM 721 N N . ARG A 1 97 ? -3.151 -7.203 8.403 1.00 81.19 97 ARG A N 1
ATOM 722 C CA . ARG A 1 97 ? -1.707 -7.092 8.130 1.00 81.19 97 ARG A CA 1
ATOM 723 C C . ARG A 1 97 ? -0.987 -6.182 9.113 1.00 81.19 97 ARG A C 1
ATOM 725 O O . ARG A 1 97 ? 0.197 -6.366 9.364 1.00 81.19 97 ARG A O 1
ATOM 732 N N . SER A 1 98 ? -1.670 -5.151 9.601 1.00 83.25 98 SER A N 1
ATOM 733 C CA . SER A 1 98 ? -1.144 -4.255 10.627 1.00 83.25 98 SER A CA 1
ATOM 734 C C . SER A 1 98 ? -2.270 -3.500 11.326 1.00 83.25 98 SER A C 1
ATOM 736 O O . SER A 1 98 ? -3.314 -3.228 10.726 1.00 83.25 98 SER A O 1
ATOM 738 N N . VAL A 1 99 ? -2.027 -3.138 12.585 1.00 84.00 99 VAL A N 1
ATOM 739 C CA . VAL A 1 99 ? -2.916 -2.311 13.407 1.00 84.00 99 VAL A CA 1
ATOM 740 C C . VAL A 1 99 ? -2.078 -1.245 14.093 1.00 84.00 99 VAL A C 1
ATOM 742 O O . VAL A 1 99 ? -1.027 -1.559 14.652 1.00 84.00 99 VAL A O 1
ATOM 745 N N . HIS A 1 100 ? -2.535 0.002 14.059 1.00 79.94 100 HIS A N 1
ATOM 746 C CA . HIS A 1 100 ? -1.875 1.120 14.732 1.00 79.94 100 HIS A CA 1
ATOM 747 C C . HIS A 1 100 ? -2.892 1.916 15.540 1.00 79.94 100 HIS A C 1
ATOM 749 O O . HIS A 1 100 ? -3.962 2.240 15.028 1.00 79.94 100 HIS A O 1
ATOM 755 N N . ILE A 1 101 ? -2.542 2.265 16.777 1.00 81.56 101 ILE A N 1
ATOM 756 C CA . ILE A 1 101 ? -3.350 3.161 17.604 1.00 81.56 101 ILE A CA 1
ATOM 757 C C . ILE A 1 101 ? -3.150 4.583 17.081 1.00 81.56 101 ILE A C 1
ATOM 759 O O . ILE A 1 101 ? -2.038 5.113 17.096 1.00 81.56 101 ILE A O 1
ATOM 763 N N . LEU A 1 102 ? -4.226 5.202 16.612 1.00 68.94 102 LEU A N 1
ATOM 764 C CA . LEU A 1 102 ? -4.283 6.642 16.434 1.00 68.94 102 LEU A CA 1
ATOM 765 C C . LEU A 1 102 ? -4.774 7.218 17.757 1.00 68.94 102 LEU A C 1
ATOM 767 O O . LEU A 1 102 ? -5.896 6.939 18.179 1.00 68.94 102 LEU A O 1
ATOM 771 N N . GLY A 1 103 ? -3.925 7.994 18.428 1.00 60.22 103 GLY A N 1
ATOM 772 C CA . GLY A 1 103 ? -4.312 8.694 19.651 1.00 60.22 103 GLY A CA 1
ATOM 773 C C . GLY A 1 103 ? -5.551 9.585 19.461 1.00 60.22 103 GLY A C 1
ATOM 774 O O . GLY A 1 103 ? -6.100 9.722 18.370 1.00 60.22 103 GLY A O 1
ATOM 775 N N . TYR A 1 104 ? -5.972 10.246 20.538 1.00 50.78 104 TYR A N 1
ATOM 776 C CA . TYR A 1 104 ? -7.288 10.883 20.713 1.00 50.78 104 TYR A CA 1
ATOM 777 C C . TYR A 1 104 ? -7.682 12.031 19.736 1.00 50.78 104 TYR A C 1
ATOM 779 O O . TYR A 1 104 ? -8.665 12.734 19.962 1.00 50.78 104 TYR A O 1
ATOM 787 N N . ARG A 1 105 ? -6.956 12.291 18.643 1.00 47.50 105 ARG A N 1
ATOM 788 C CA . ARG A 1 105 ? -7.305 13.356 17.685 1.00 47.50 105 ARG A CA 1
ATOM 789 C C . ARG A 1 105 ? -7.051 12.932 16.244 1.00 47.50 105 ARG A C 1
ATOM 791 O O . ARG A 1 105 ? -5.920 12.974 15.774 1.00 47.50 105 ARG A O 1
ATOM 798 N N . HIS A 1 106 ? -8.127 12.616 15.529 1.00 48.81 106 HIS A N 1
ATOM 799 C CA . HIS A 1 106 ? -8.137 12.595 14.070 1.00 48.81 106 HIS A CA 1
ATOM 800 C C . HIS A 1 106 ? -9.102 13.674 13.568 1.00 48.81 106 HIS A C 1
ATOM 802 O O . HIS A 1 106 ? -10.288 13.640 13.890 1.00 48.81 106 HIS A O 1
ATOM 808 N N . SER A 1 107 ? -8.594 14.642 12.801 1.00 46.03 107 SER A N 1
ATOM 809 C CA . SER A 1 107 ? -9.319 15.862 12.404 1.00 46.03 107 SER A CA 1
ATOM 810 C C . SER A 1 107 ? -10.533 15.630 11.493 1.00 46.03 107 SER A C 1
ATOM 812 O O . SER A 1 107 ? -11.317 16.551 11.302 1.00 46.03 107 SER A O 1
ATOM 814 N N . SER A 1 108 ? -10.701 14.424 10.939 1.00 46.72 108 SER A N 1
ATOM 815 C CA . SER A 1 108 ? -11.813 14.068 10.043 1.00 46.72 108 SER A CA 1
ATOM 816 C C . SER A 1 108 ? -12.870 13.144 10.665 1.00 46.72 108 SER A C 1
ATOM 818 O O . SER A 1 108 ? -13.820 12.774 9.981 1.00 46.72 108 SER A O 1
ATOM 820 N N . ALA A 1 109 ? -12.720 12.740 11.933 1.00 48.75 109 ALA A N 1
ATOM 821 C CA . ALA A 1 109 ? -13.697 11.884 12.605 1.00 48.75 109 ALA A CA 1
ATOM 822 C C . ALA A 1 109 ? -14.719 12.730 13.395 1.00 48.75 109 ALA A C 1
ATOM 824 O O . ALA A 1 109 ? -14.336 13.741 13.993 1.00 48.75 109 ALA A O 1
ATOM 825 N N . PRO A 1 110 ? -16.007 12.333 13.446 1.00 52.50 110 PRO A N 1
ATOM 826 C CA . PRO A 1 110 ? -16.989 12.981 14.312 1.00 52.50 110 PRO A CA 1
ATOM 827 C C . PRO A 1 110 ? -16.500 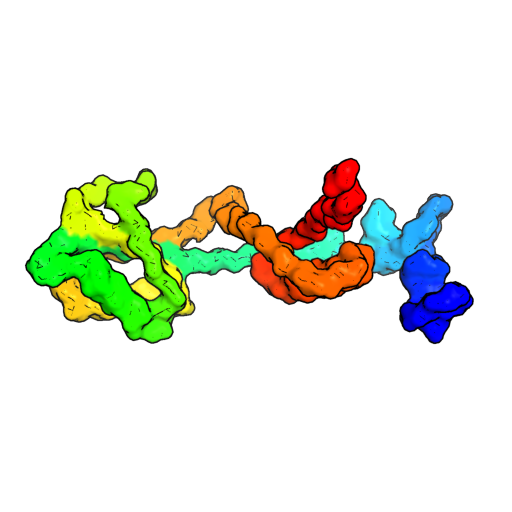12.997 15.769 1.00 52.50 110 PRO A C 1
ATOM 829 O O . PRO A 1 110 ? -15.769 12.109 16.207 1.00 52.50 110 PRO A O 1
ATOM 832 N N . ARG A 1 111 ? -16.886 14.043 16.511 1.00 53.84 111 ARG A N 1
ATOM 833 C CA . ARG A 1 111 ? -16.416 14.367 17.870 1.00 53.84 111 ARG A CA 1
ATOM 834 C C . ARG A 1 111 ? -16.398 13.123 18.770 1.00 53.84 111 ARG A C 1
ATOM 836 O O . ARG A 1 111 ? -17.446 12.640 19.189 1.00 53.84 111 ARG A O 1
ATOM 843 N N . GLN A 1 112 ? -15.205 12.611 19.064 1.00 56.84 112 GLN A N 1
ATOM 844 C CA . GLN A 1 112 ? -15.060 11.365 19.815 1.00 56.84 112 GLN A CA 1
ATOM 845 C C . GLN A 1 112 ? -15.330 11.587 21.308 1.00 56.84 112 GLN A C 1
ATOM 847 O O . GLN A 1 112 ? -14.846 12.572 21.873 1.00 56.84 112 GLN A O 1
ATOM 852 N N . PRO A 1 113 ? -16.073 10.702 21.992 1.00 63.84 113 PRO A N 1
ATOM 853 C CA . PRO A 1 113 ? -16.168 10.732 23.451 1.00 63.84 113 PRO A CA 1
ATOM 854 C C . PRO A 1 113 ? -14.787 10.471 24.073 1.00 63.84 113 PRO A C 1
ATOM 856 O O . PRO A 1 113 ? -13.991 9.745 23.493 1.00 63.84 113 PRO A O 1
ATOM 859 N N . LYS A 1 114 ? -14.482 11.046 25.249 1.00 65.62 114 LYS A N 1
ATOM 860 C CA . LYS A 1 114 ? -13.164 10.929 25.934 1.00 65.62 114 LYS A CA 1
ATOM 861 C C . LYS A 1 114 ? -12.679 9.496 26.167 1.00 65.62 114 LYS A C 1
ATOM 863 O O . LYS A 1 114 ? -11.494 9.281 26.374 1.00 65.62 114 LYS A O 1
ATOM 868 N N . SER A 1 115 ? -13.599 8.544 26.144 1.00 73.00 115 SER A N 1
ATOM 869 C CA . SER A 1 115 ? -13.368 7.116 26.331 1.00 73.00 115 SER A CA 1
ATOM 870 C C . SER A 1 115 ? -13.293 6.330 25.019 1.00 73.00 115 SER A C 1
ATOM 872 O O . SER A 1 115 ? -13.296 5.108 25.068 1.00 73.00 115 SER A O 1
ATOM 874 N N . ALA A 1 116 ? -13.221 6.983 23.857 1.00 77.19 116 ALA A N 1
ATOM 875 C CA . ALA A 1 116 ? -12.997 6.309 22.582 1.00 77.19 116 ALA A CA 1
ATOM 876 C C . ALA A 1 116 ? -11.530 6.370 22.144 1.00 77.19 116 ALA A C 1
ATOM 878 O O . ALA A 1 116 ? -10.860 7.392 22.306 1.00 77.19 116 ALA A O 1
ATOM 879 N N . VAL A 1 117 ? -11.064 5.278 21.538 1.00 80.44 117 VAL A N 1
ATOM 880 C CA . VAL A 1 117 ? -9.741 5.160 20.911 1.00 80.44 117 VAL A CA 1
ATOM 881 C C . VAL A 1 117 ? -9.906 4.704 19.470 1.00 80.44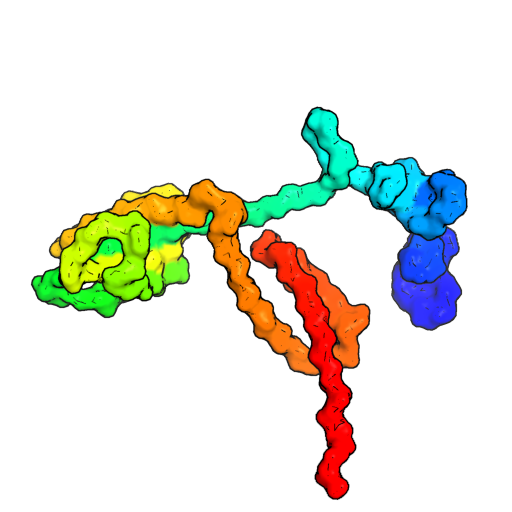 117 VAL A C 1
ATOM 883 O O . VAL A 1 117 ? -10.806 3.922 19.156 1.00 80.44 117 VAL A O 1
ATOM 886 N N . CYS A 1 118 ? -9.047 5.210 18.585 1.00 81.94 118 CYS A N 1
ATOM 887 C CA . CYS A 1 118 ? -9.058 4.861 17.173 1.00 81.94 118 CYS A CA 1
ATOM 888 C C . CYS A 1 118 ? -7.913 3.943 16.789 1.00 81.94 118 CYS A C 1
ATOM 890 O O . CYS A 1 118 ? -6.767 4.133 17.187 1.00 81.94 118 CYS A O 1
ATOM 892 N N . PHE A 1 119 ? -8.222 3.000 15.912 1.00 83.69 119 PHE A N 1
ATOM 893 C CA . PHE A 1 119 ? -7.272 2.070 15.335 1.00 83.69 119 PHE A CA 1
ATOM 894 C C . PHE A 1 119 ? -7.297 2.211 13.817 1.00 83.69 119 PHE A C 1
ATOM 896 O O . PHE A 1 119 ? -8.359 2.183 13.197 1.00 83.69 119 PHE A O 1
ATOM 903 N N . VAL A 1 120 ? -6.122 2.339 13.205 1.00 81.94 120 VAL A N 1
ATOM 904 C CA . VAL A 1 120 ? -5.946 2.125 11.765 1.00 81.94 120 VAL A CA 1
ATOM 905 C C . VAL A 1 120 ? -5.673 0.654 11.555 1.00 81.94 120 VAL A C 1
ATOM 907 O O . VAL A 1 120 ? -4.655 0.145 12.024 1.00 81.94 120 VAL A O 1
ATOM 910 N N . VAL A 1 121 ? -6.550 -0.005 10.809 1.00 81.56 121 VAL A N 1
ATOM 911 C CA . VAL A 1 121 ? -6.434 -1.420 10.467 1.00 81.56 121 VAL A CA 1
ATOM 912 C C . VAL A 1 121 ? -6.128 -1.549 8.980 1.00 81.56 121 VAL A C 1
ATOM 914 O O . VAL A 1 121 ? -6.884 -1.084 8.118 1.00 81.56 121 VAL A O 1
ATOM 917 N N . ARG A 1 122 ? -5.006 -2.199 8.659 1.00 79.75 122 ARG A N 1
ATOM 918 C CA . ARG A 1 122 ? -4.684 -2.600 7.289 1.00 79.75 122 ARG A CA 1
ATOM 919 C C . ARG A 1 122 ? -5.248 -3.992 7.036 1.00 79.75 122 ARG A C 1
ATOM 921 O O . ARG A 1 122 ? -4.613 -4.998 7.343 1.00 79.75 122 ARG A O 1
ATOM 928 N N . TRP A 1 123 ? -6.415 -4.023 6.417 1.00 75.06 123 TRP A N 1
ATOM 929 C CA . TRP A 1 123 ? -7.175 -5.233 6.126 1.00 75.06 123 TRP A CA 1
ATOM 930 C C . TRP A 1 123 ? -6.842 -5.790 4.734 1.00 75.06 123 TRP A C 1
ATOM 932 O O . TRP A 1 123 ? -6.553 -5.017 3.813 1.00 75.06 123 TRP A O 1
ATOM 942 N N . ALA A 1 124 ? -6.788 -7.113 4.578 1.00 65.94 124 ALA A N 1
ATOM 943 C CA . ALA A 1 124 ? -6.496 -7.774 3.304 1.00 65.94 124 ALA A CA 1
ATOM 944 C C . ALA A 1 124 ? -7.745 -8.047 2.451 1.00 65.94 124 ALA A C 1
ATOM 946 O O . ALA A 1 124 ? -7.618 -8.099 1.229 1.00 65.94 124 ALA A O 1
ATOM 947 N N . ALA A 1 125 ? -8.923 -8.187 3.061 1.00 64.50 125 ALA A N 1
ATOM 948 C CA . ALA A 1 125 ? -10.167 -8.445 2.340 1.00 64.50 125 ALA A CA 1
ATOM 949 C C . ALA A 1 125 ? -10.841 -7.162 1.826 1.00 64.50 125 ALA A C 1
ATOM 951 O O . ALA A 1 125 ? -10.467 -6.038 2.163 1.00 64.50 125 ALA A O 1
ATOM 952 N N . HIS A 1 126 ? -11.850 -7.339 0.974 1.00 59.66 126 HIS A N 1
ATOM 953 C CA . HIS A 1 126 ? -12.544 -6.239 0.301 1.00 59.66 126 HIS A CA 1
ATOM 954 C C . HIS A 1 126 ? -13.759 -5.690 1.072 1.00 59.66 126 HIS A C 1
ATOM 956 O O . HIS A 1 126 ? -14.296 -4.665 0.658 1.00 59.66 126 HIS A O 1
ATOM 962 N N . SER A 1 127 ? -14.157 -6.322 2.185 1.00 68.56 127 SER A N 1
ATOM 963 C CA . SER A 1 127 ? -15.333 -5.962 2.995 1.00 68.56 127 SER A CA 1
ATOM 964 C C . SER A 1 127 ? -14.997 -5.812 4.482 1.00 68.56 127 SER A C 1
ATOM 9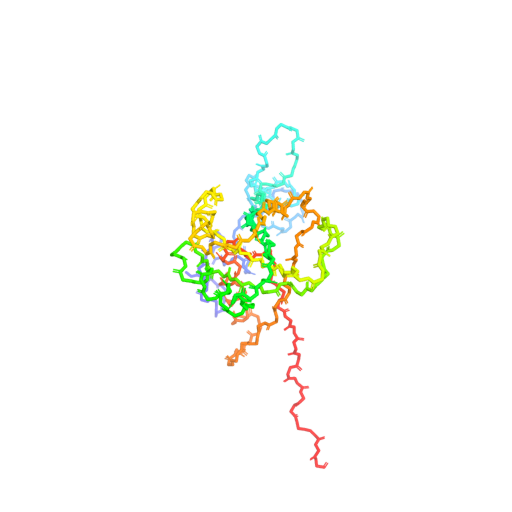66 O O . SER A 1 127 ? -14.213 -6.605 5.013 1.00 68.56 127 SER A O 1
ATOM 968 N N . SER A 1 128 ? -15.652 -4.865 5.164 1.00 72.00 128 SER A N 1
ATOM 969 C CA . SER A 1 128 ? -15.574 -4.673 6.623 1.00 72.00 128 SER A CA 1
ATOM 970 C C . SER A 1 128 ? -16.257 -5.784 7.432 1.00 72.00 128 SER A C 1
ATOM 972 O O . SER A 1 128 ? -15.936 -5.954 8.600 1.00 72.00 128 SER A O 1
ATOM 974 N N . ALA A 1 129 ? -17.134 -6.586 6.818 1.00 76.75 129 ALA A N 1
ATOM 975 C CA . ALA A 1 129 ? -17.987 -7.565 7.502 1.00 76.75 129 ALA A CA 1
ATOM 976 C C . ALA A 1 129 ? -17.248 -8.568 8.412 1.00 76.75 129 ALA A C 1
ATOM 978 O O . ALA A 1 129 ? -17.710 -8.869 9.506 1.00 76.75 129 ALA A O 1
ATOM 979 N N . ALA A 1 130 ? -16.087 -9.083 7.997 1.00 75.75 130 ALA A N 1
ATOM 980 C CA . ALA A 1 130 ? -15.306 -10.015 8.818 1.00 75.75 130 ALA A CA 1
ATOM 981 C C . ALA A 1 130 ? -14.625 -9.316 10.009 1.00 75.75 130 ALA A C 1
ATOM 983 O O . ALA A 1 130 ? -14.573 -9.869 11.104 1.00 75.75 130 ALA A O 1
ATOM 984 N N . LEU A 1 131 ? -14.188 -8.067 9.825 1.00 78.75 131 LEU A N 1
ATOM 985 C CA . LEU A 1 131 ? -13.696 -7.234 10.920 1.00 78.75 131 LEU A CA 1
ATOM 986 C C . LEU A 1 131 ? -14.826 -6.888 11.899 1.00 78.75 131 LEU A C 1
ATOM 988 O O . LEU A 1 131 ? -14.630 -6.942 13.107 1.00 78.75 131 LEU A O 1
ATOM 992 N N . GLU A 1 132 ? -16.015 -6.567 11.390 1.00 82.81 132 GLU A N 1
ATOM 993 C CA . GLU A 1 132 ? -17.207 -6.331 12.209 1.00 82.81 132 GLU A CA 1
ATOM 994 C C . GLU A 1 132 ? -17.616 -7.582 12.989 1.00 82.81 132 GLU A C 1
ATOM 996 O O . GLU A 1 132 ? -17.967 -7.464 14.154 1.00 82.81 132 GLU A O 1
ATOM 1001 N N . LEU A 1 133 ? -17.507 -8.779 12.407 1.00 81.19 133 LEU A N 1
ATOM 1002 C CA . LEU A 1 133 ? -17.758 -10.034 13.117 1.00 81.19 133 LEU A CA 1
ATOM 1003 C C . LEU A 1 133 ? -16.749 -10.259 14.257 1.00 81.19 133 LEU A C 1
ATOM 1005 O O . LEU A 1 133 ? -17.149 -10.584 15.376 1.00 81.19 133 LEU A O 1
ATOM 1009 N N . ALA A 1 134 ? -15.456 -10.036 13.995 1.00 76.00 134 ALA A N 1
ATOM 1010 C CA . ALA A 1 134 ? -14.399 -10.144 15.003 1.00 76.00 134 ALA A CA 1
ATOM 1011 C C . ALA A 1 134 ? -14.594 -9.136 16.150 1.00 76.00 134 ALA A C 1
ATOM 1013 O O . ALA A 1 134 ? -14.407 -9.466 17.321 1.00 76.00 134 ALA A O 1
ATOM 1014 N N . LEU A 1 135 ? -15.025 -7.914 15.825 1.00 79.88 135 LEU A N 1
ATOM 1015 C CA . LEU A 1 135 ? -15.362 -6.884 16.808 1.00 79.88 135 LEU A CA 1
ATOM 1016 C C . LEU A 1 135 ? -16.684 -7.168 17.533 1.00 79.88 135 LEU A C 1
ATOM 1018 O O . LEU A 1 135 ? -16.800 -6.866 18.717 1.00 79.88 135 LEU A O 1
ATOM 1022 N N . GLY A 1 136 ? -17.662 -7.780 16.866 1.00 78.81 136 GLY A N 1
ATOM 1023 C CA . GLY A 1 136 ? -18.929 -8.202 17.464 1.00 78.81 136 GLY A CA 1
ATOM 1024 C C . GLY A 1 136 ? -18.734 -9.224 18.585 1.00 78.81 136 GLY A C 1
ATOM 1025 O O . GLY A 1 136 ? -19.456 -9.193 19.577 1.00 78.81 136 GLY A O 1
ATOM 1026 N N . ALA A 1 137 ? -17.695 -10.061 18.493 1.00 75.56 137 ALA A N 1
ATOM 1027 C CA . ALA A 1 137 ? -17.316 -10.996 19.553 1.00 75.56 137 ALA A CA 1
ATOM 1028 C C . ALA A 1 137 ? -16.780 -10.314 20.831 1.00 75.56 137 ALA A C 1
ATOM 1030 O O . ALA A 1 137 ? -16.673 -10.962 21.871 1.00 75.56 137 ALA A O 1
ATOM 1031 N N . LEU A 1 138 ? -16.435 -9.022 20.773 1.00 71.12 138 LEU A N 1
ATOM 1032 C CA . LEU A 1 138 ? -15.910 -8.266 21.912 1.00 71.12 138 LEU A CA 1
ATOM 1033 C C . LEU A 1 138 ? -17.003 -7.709 22.839 1.00 71.12 138 LEU A C 1
ATOM 1035 O O . LEU A 1 138 ? -16.660 -7.172 23.887 1.00 71.12 138 LEU A O 1
ATOM 1039 N N . ASP A 1 139 ? -18.286 -7.747 22.467 1.00 79.00 139 ASP A N 1
ATOM 1040 C CA . ASP A 1 139 ? -19.360 -7.066 23.221 1.00 79.00 139 ASP A CA 1
ATOM 1041 C C . ASP A 1 139 ? -18.983 -5.613 23.613 1.00 79.00 139 ASP A C 1
ATOM 1043 O O . ASP A 1 139 ? -19.191 -5.134 24.729 1.00 79.00 139 ASP A O 1
ATOM 1047 N N . VAL A 1 140 ? -18.311 -4.910 22.694 1.00 78.50 140 VAL A N 1
ATOM 1048 C CA . VAL A 1 140 ? -17.846 -3.530 22.874 1.00 78.50 140 VAL A CA 1
ATOM 1049 C C . VAL A 1 140 ? -18.581 -2.622 21.901 1.00 78.50 140 VAL A C 1
ATOM 1051 O O . VAL A 1 140 ? -18.878 -3.009 20.773 1.00 78.50 140 VAL A O 1
ATOM 1054 N N . ARG A 1 141 ? -18.854 -1.375 22.298 1.00 83.69 141 ARG A N 1
ATOM 1055 C CA . ARG A 1 141 ? -19.368 -0.376 21.354 1.00 83.69 141 ARG A CA 1
ATOM 1056 C C . ARG A 1 141 ? -18.247 0.068 20.419 1.00 83.69 141 ARG A C 1
ATOM 1058 O O . ARG A 1 141 ? -17.276 0.677 20.867 1.00 83.69 141 ARG A O 1
ATOM 1065 N N . TYR A 1 142 ? -18.406 -0.198 19.128 1.00 82.81 142 TYR A N 1
ATOM 1066 C CA . TYR A 1 142 ? -17.478 0.233 18.089 1.00 82.81 142 TYR A CA 1
ATOM 1067 C C . TYR A 1 142 ? -18.214 0.880 16.913 1.00 82.81 142 TYR A C 1
ATOM 1069 O O . TYR A 1 142 ? -19.410 0.672 16.709 1.00 82.81 142 TYR A O 1
ATOM 1077 N N . SER A 1 143 ? -17.478 1.653 16.124 1.00 80.19 143 SER A N 1
ATOM 1078 C CA . SER A 1 143 ? -17.879 2.054 14.781 1.00 80.19 143 SER A CA 1
ATOM 1079 C C . SER A 1 143 ? -16.719 1.826 13.820 1.00 80.19 143 SER A C 1
ATOM 1081 O O . SER A 1 143 ? -15.572 2.193 14.092 1.00 80.19 143 SER A O 1
ATOM 1083 N N . VAL A 1 144 ? -17.015 1.191 12.688 1.00 74.81 144 VAL A N 1
ATOM 1084 C CA . VAL A 1 144 ? -16.076 1.087 11.573 1.00 74.81 144 VAL A CA 1
ATOM 1085 C C . VAL A 1 144 ? -16.373 2.249 10.640 1.00 74.81 144 VAL A C 1
ATOM 1087 O O . VAL A 1 144 ? -17.451 2.345 10.062 1.00 74.81 144 VAL A O 1
ATOM 1090 N N . LEU A 1 145 ? -15.423 3.165 10.532 1.00 70.31 145 LEU A N 1
ATOM 1091 C CA . LEU A 1 145 ? -15.444 4.221 9.539 1.00 70.31 145 LEU A CA 1
ATOM 1092 C C . LEU A 1 145 ? -14.654 3.703 8.334 1.00 70.31 145 LEU A C 1
ATOM 1094 O O . LEU A 1 145 ? -13.444 3.456 8.426 1.00 70.31 145 LEU A O 1
ATOM 1098 N N . GLU A 1 146 ? -15.334 3.524 7.201 1.00 61.75 146 GLU A N 1
ATOM 1099 C CA . GLU A 1 146 ? -14.662 3.292 5.925 1.00 61.75 146 GLU A CA 1
ATOM 1100 C C . GLU A 1 146 ? -13.905 4.559 5.540 1.00 61.75 146 GLU A C 1
ATOM 1102 O O . GLU A 1 146 ? -14.428 5.458 4.888 1.00 61.75 146 GLU A O 1
ATOM 1107 N N . ASN A 1 147 ? -12.650 4.652 5.965 1.00 56.59 147 ASN A N 1
ATOM 1108 C CA . ASN A 1 147 ? -11.791 5.720 5.504 1.00 56.59 147 ASN A CA 1
ATOM 1109 C C . ASN A 1 147 ? -11.094 5.260 4.227 1.00 56.59 147 ASN A C 1
ATOM 1111 O O . ASN A 1 147 ? -9.957 4.780 4.227 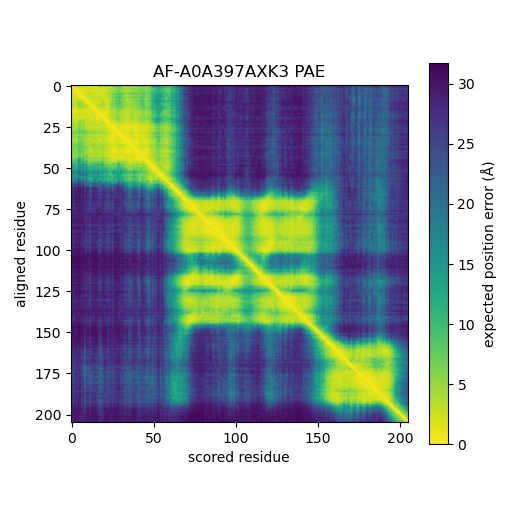1.00 56.59 147 ASN A O 1
ATOM 1115 N N . SER A 1 148 ? -11.801 5.410 3.113 1.00 50.78 148 SER A N 1
ATOM 1116 C CA . SER A 1 148 ? -11.179 5.444 1.795 1.00 50.78 148 SER A CA 1
ATOM 1117 C C . SER A 1 148 ? -10.271 6.675 1.718 1.00 50.78 148 SER A C 1
ATOM 1119 O O . SER A 1 148 ? -10.613 7.650 1.066 1.00 50.78 148 SER A O 1
ATOM 1121 N N . LEU A 1 149 ? -9.104 6.681 2.371 1.00 48.16 149 LEU A N 1
ATOM 1122 C CA . LEU A 1 149 ? -8.091 7.706 2.100 1.00 48.16 149 LEU A CA 1
ATOM 1123 C C . LEU A 1 149 ? -7.428 7.409 0.754 1.00 48.16 149 LEU A C 1
ATOM 1125 O O . LEU A 1 149 ? -6.279 6.982 0.708 1.00 48.16 149 LEU A O 1
ATOM 1129 N N . VAL A 1 150 ? -8.191 7.621 -0.318 1.00 41.38 150 VAL A N 1
ATOM 1130 C CA . VAL A 1 150 ? -7.757 8.338 -1.517 1.00 41.38 150 VAL A CA 1
ATOM 1131 C C . VAL A 1 150 ? -8.994 9.066 -2.065 1.00 41.38 150 VAL A C 1
ATOM 1133 O O . VAL A 1 150 ? -9.646 8.573 -2.978 1.00 41.38 150 VAL A O 1
ATOM 1136 N N . GLU A 1 151 ? -9.333 10.231 -1.508 1.00 40.72 151 GLU A N 1
ATOM 1137 C CA . GLU A 1 151 ? -10.184 11.202 -2.225 1.00 40.72 151 GLU A CA 1
ATOM 1138 C C . GLU A 1 151 ? -9.368 12.107 -3.156 1.00 40.72 151 GLU A C 1
ATOM 1140 O O . GLU A 1 151 ? -9.932 12.887 -3.911 1.00 40.72 151 GLU A O 1
ATOM 1145 N N . ASP A 1 152 ? -8.042 11.971 -3.187 1.00 37.44 152 ASP A N 1
ATOM 1146 C CA . ASP A 1 152 ? -7.235 12.725 -4.133 1.00 37.44 152 ASP A CA 1
ATOM 1147 C C . ASP A 1 152 ? -5.906 12.017 -4.410 1.00 37.44 152 ASP A C 1
ATOM 1149 O O . ASP A 1 152 ? -5.197 11.622 -3.477 1.00 37.44 152 ASP A O 1
ATOM 1153 N N . MET A 1 153 ? -5.518 11.898 -5.684 1.00 43.06 153 MET A N 1
ATOM 1154 C CA . MET A 1 153 ? -4.144 11.516 -6.046 1.00 43.06 153 MET A CA 1
ATOM 1155 C C . MET A 1 153 ? -3.117 12.514 -5.481 1.00 43.06 153 MET A C 1
ATOM 1157 O O . MET A 1 153 ? -1.945 12.158 -5.350 1.00 43.06 153 MET A O 1
ATOM 1161 N N . ALA A 1 154 ? -3.547 13.723 -5.090 1.00 43.41 154 ALA A N 1
ATOM 1162 C CA . ALA A 1 154 ? -2.732 14.701 -4.370 1.00 43.41 154 ALA A CA 1
ATOM 1163 C C . ALA A 1 154 ? -2.412 14.317 -2.907 1.00 43.41 154 ALA A C 1
ATOM 1165 O O . ALA A 1 154 ? -1.486 14.877 -2.325 1.00 43.41 154 ALA A O 1
ATOM 1166 N N . SER A 1 155 ? -3.128 13.353 -2.311 1.00 42.88 155 SER A N 1
ATOM 1167 C CA . SER A 1 155 ? -2.976 12.946 -0.898 1.00 42.88 155 SER A CA 1
ATOM 1168 C C . SER A 1 155 ? -2.083 11.714 -0.694 1.00 42.88 155 SER A C 1
ATOM 1170 O O . SER A 1 155 ? -2.070 11.109 0.382 1.00 42.88 155 SER A O 1
ATOM 1172 N N . LEU A 1 156 ? -1.341 11.307 -1.728 1.00 48.25 156 LEU A N 1
ATOM 1173 C CA . LEU A 1 156 ? -0.325 10.261 -1.635 1.00 48.25 156 LEU A CA 1
ATOM 1174 C C . LEU A 1 156 ? 0.689 10.647 -0.549 1.00 48.25 156 LEU A C 1
ATOM 1176 O O . LEU A 1 156 ? 1.487 11.566 -0.723 1.00 48.25 156 LEU A O 1
ATOM 1180 N N . VAL A 1 157 ? 0.672 9.936 0.581 1.00 46.53 157 VAL A N 1
ATOM 1181 C CA . VAL A 1 157 ? 1.725 10.063 1.594 1.00 46.53 157 VAL A CA 1
ATOM 1182 C C . VAL A 1 157 ? 2.986 9.442 1.004 1.00 46.53 157 VAL A C 1
ATOM 1184 O O . VAL A 1 157 ? 3.190 8.228 1.066 1.00 46.53 157 VAL A O 1
ATOM 1187 N N . VAL A 1 158 ? 3.810 10.279 0.377 1.00 47.94 158 VAL A N 1
ATOM 1188 C CA . VAL A 1 158 ? 5.151 9.907 -0.066 1.00 47.94 158 VAL A CA 1
ATOM 1189 C C . VAL A 1 158 ? 5.980 9.666 1.190 1.00 47.94 158 VAL A C 1
ATOM 1191 O O . VAL A 1 158 ? 6.366 10.600 1.887 1.00 47.94 158 VAL A O 1
ATOM 1194 N N . VAL A 1 159 ? 6.216 8.397 1.513 1.00 50.38 159 VAL A N 1
ATOM 1195 C CA . VAL A 1 159 ? 7.147 8.031 2.581 1.00 50.38 159 VAL A CA 1
ATOM 1196 C C . VAL A 1 159 ? 8.546 8.045 1.982 1.00 50.38 159 VAL A C 1
ATOM 1198 O O . VAL A 1 159 ? 8.961 7.094 1.319 1.00 50.38 159 VAL A O 1
ATOM 1201 N N . GLU A 1 160 ? 9.270 9.139 2.192 1.00 49.81 160 GLU A N 1
ATOM 1202 C CA . GLU A 1 160 ? 10.689 9.198 1.859 1.00 49.81 160 GLU A CA 1
ATOM 1203 C C . GLU A 1 160 ? 11.469 8.338 2.862 1.00 49.81 160 GLU A C 1
ATOM 1205 O O . GLU A 1 160 ? 11.394 8.534 4.072 1.00 49.81 160 GLU A O 1
ATOM 1210 N N . THR A 1 161 ? 12.189 7.332 2.364 1.00 58.38 161 THR A N 1
ATOM 1211 C CA . THR A 1 161 ? 13.052 6.472 3.182 1.00 58.38 161 THR A CA 1
ATOM 1212 C C . THR A 1 161 ? 14.472 6.538 2.645 1.00 58.38 161 THR A C 1
ATOM 1214 O O . THR A 1 161 ? 14.716 6.249 1.473 1.00 58.38 161 THR A O 1
ATOM 1217 N N . ILE A 1 162 ? 15.423 6.884 3.514 1.00 70.94 162 ILE A N 1
ATOM 1218 C CA . ILE A 1 162 ? 16.847 6.904 3.179 1.00 70.94 162 ILE A CA 1
ATOM 1219 C C . ILE A 1 162 ? 17.430 5.518 3.460 1.00 70.94 162 ILE A C 1
ATOM 1221 O O . ILE A 1 162 ? 17.532 5.090 4.608 1.00 70.94 162 ILE A O 1
ATOM 1225 N N . LEU A 1 163 ? 17.835 4.816 2.402 1.00 71.19 163 LEU A N 1
ATOM 1226 C CA . LEU A 1 163 ? 18.492 3.514 2.501 1.00 71.19 163 LEU A CA 1
ATOM 1227 C C . LEU A 1 163 ? 20.011 3.684 2.423 1.00 71.19 163 LEU A C 1
ATOM 1229 O O . LEU A 1 163 ? 20.551 4.089 1.391 1.00 71.19 163 LEU A O 1
ATOM 1233 N N . LYS A 1 164 ? 20.714 3.342 3.507 1.00 77.19 164 LYS A N 1
ATOM 1234 C CA . LYS A 1 164 ? 22.180 3.278 3.519 1.00 77.19 164 LYS A CA 1
ATOM 1235 C C . LYS A 1 164 ? 22.633 1.903 3.037 1.00 77.19 164 LYS A C 1
ATOM 1237 O O . LYS A 1 164 ? 22.304 0.890 3.645 1.00 77.19 164 LYS A O 1
ATOM 1242 N N . VAL A 1 165 ? 23.422 1.875 1.967 1.00 74.94 165 VAL A N 1
ATOM 1243 C CA . VAL A 1 165 ? 23.961 0.631 1.404 1.00 74.94 165 VAL A CA 1
ATOM 1244 C C . VAL A 1 165 ? 25.456 0.580 1.679 1.00 74.94 165 VAL A C 1
ATOM 1246 O O . VAL A 1 165 ? 26.238 1.344 1.113 1.00 74.94 165 VAL A O 1
ATOM 1249 N N . ASN A 1 166 ? 25.846 -0.304 2.594 1.00 75.19 166 ASN A N 1
ATOM 1250 C CA . ASN A 1 166 ? 27.239 -0.480 2.992 1.00 75.19 166 ASN A CA 1
ATOM 1251 C C . ASN A 1 166 ? 28.004 -1.289 1.932 1.00 75.19 166 ASN A C 1
ATOM 1253 O O . ASN A 1 166 ? 27.429 -2.138 1.255 1.00 75.19 166 ASN A O 1
ATOM 1257 N N . GLY A 1 167 ? 29.306 -1.031 1.784 1.00 74.62 167 GLY A N 1
ATOM 1258 C CA . GLY A 1 167 ? 30.164 -1.793 0.867 1.00 74.62 167 GLY A CA 1
ATOM 1259 C C . GLY A 1 167 ? 29.972 -1.481 -0.623 1.00 74.62 167 GLY A C 1
ATOM 1260 O O . GLY A 1 167 ? 30.485 -2.210 -1.470 1.00 74.62 167 GLY A O 1
ATOM 1261 N N . MET A 1 168 ? 29.262 -0.404 -0.981 1.00 73.62 168 MET A N 1
ATOM 1262 C CA . MET A 1 168 ? 29.208 0.047 -2.375 1.00 73.62 168 MET A CA 1
ATOM 1263 C C . MET A 1 168 ? 30.559 0.611 -2.817 1.00 73.62 168 MET A C 1
ATOM 1265 O O . MET A 1 168 ? 31.016 1.622 -2.293 1.00 73.62 168 MET A O 1
ATOM 1269 N N . MET A 1 169 ? 31.156 -0.005 -3.840 1.00 67.94 169 MET A N 1
ATOM 1270 C CA . MET A 1 169 ? 32.448 0.428 -4.384 1.00 67.94 169 MET A CA 1
ATOM 1271 C C . MET A 1 169 ? 32.358 1.726 -5.199 1.00 67.94 169 MET A C 1
ATOM 1273 O O . MET A 1 169 ? 33.301 2.509 -5.213 1.00 67.94 169 MET A O 1
ATOM 1277 N N . CYS A 1 170 ? 31.244 1.973 -5.902 1.00 64.88 170 CYS A N 1
ATOM 1278 C CA . CYS A 1 170 ? 31.048 3.216 -6.651 1.00 64.88 170 CYS A CA 1
ATOM 1279 C C . CYS A 1 170 ? 29.572 3.520 -6.947 1.00 64.88 170 CYS A C 1
ATOM 1281 O O . CYS A 1 170 ? 28.773 2.627 -7.242 1.00 64.88 170 CYS A O 1
ATOM 1283 N N . VAL A 1 171 ? 29.214 4.808 -6.960 1.00 59.53 171 VAL A N 1
ATOM 1284 C CA . VAL A 1 171 ? 27.849 5.265 -7.291 1.00 59.53 171 VAL A CA 1
ATOM 1285 C C . VAL A 1 171 ? 27.516 5.008 -8.768 1.00 59.53 171 VAL A C 1
ATOM 1287 O O . VAL A 1 171 ? 26.401 4.615 -9.104 1.00 59.53 171 VAL A O 1
ATOM 1290 N N . ALA A 1 172 ? 28.500 5.157 -9.661 1.00 58.34 172 ALA A N 1
ATOM 1291 C CA . ALA A 1 172 ? 28.296 5.061 -11.107 1.00 58.34 172 ALA A CA 1
ATOM 1292 C C . ALA A 1 172 ? 27.938 3.646 -11.609 1.00 58.34 172 ALA A C 1
ATOM 1294 O O . ALA A 1 172 ? 27.282 3.528 -12.645 1.00 58.34 172 ALA A O 1
ATOM 1295 N N . ASN A 1 173 ? 28.334 2.583 -10.897 1.00 62.56 173 ASN A N 1
ATOM 1296 C CA . ASN A 1 173 ? 28.117 1.198 -11.336 1.00 62.56 173 ASN A CA 1
ATOM 1297 C C . ASN A 1 173 ? 27.356 0.368 -10.286 1.00 62.56 173 ASN A C 1
ATOM 1299 O O . ASN A 1 173 ? 26.243 -0.090 -10.556 1.00 62.56 173 ASN A O 1
ATOM 1303 N N . CYS A 1 174 ? 27.897 0.235 -9.068 1.00 69.88 174 CYS A N 1
ATOM 1304 C CA . CYS A 1 174 ? 27.218 -0.464 -7.969 1.00 69.88 174 CYS A CA 1
ATOM 1305 C C . CYS A 1 174 ? 25.947 0.287 -7.555 1.00 69.88 174 CYS A C 1
ATOM 1307 O O . CYS A 1 174 ? 24.882 -0.320 -7.468 1.00 69.88 174 CYS A O 1
ATOM 1309 N N . GLY A 1 175 ? 26.035 1.615 -7.420 1.00 71.81 175 GLY A N 1
ATOM 1310 C CA . GLY A 1 175 ? 24.884 2.465 -7.111 1.00 71.81 175 GLY A CA 1
ATOM 1311 C C . GLY A 1 175 ? 23.769 2.334 -8.148 1.00 71.81 175 GLY A C 1
ATOM 1312 O O . GLY A 1 175 ? 22.626 2.085 -7.787 1.00 71.81 175 GLY A O 1
ATOM 1313 N N . ASN A 1 176 ? 24.094 2.377 -9.442 1.00 72.69 176 ASN A N 1
ATOM 1314 C CA . ASN A 1 176 ? 23.103 2.175 -10.507 1.00 72.69 176 ASN A CA 1
ATOM 1315 C C . ASN A 1 176 ? 22.468 0.774 -10.505 1.00 72.69 176 ASN A C 1
ATOM 1317 O O . ASN A 1 176 ? 21.304 0.635 -10.876 1.00 72.69 176 ASN A O 1
ATOM 1321 N N . THR A 1 177 ? 23.207 -0.260 -10.099 1.00 77.00 177 THR A N 1
ATOM 1322 C CA . THR A 1 177 ? 22.663 -1.623 -9.972 1.00 77.00 177 THR A CA 1
ATOM 1323 C C . THR A 1 177 ? 21.637 -1.691 -8.843 1.00 77.00 177 THR A C 1
ATOM 1325 O O . THR A 1 177 ? 20.540 -2.209 -9.042 1.00 77.00 177 THR A O 1
ATOM 1328 N N . VAL A 1 178 ? 21.952 -1.083 -7.697 1.00 78.44 178 VAL A N 1
ATOM 1329 C CA . VAL A 1 178 ? 21.035 -0.980 -6.554 1.00 78.44 178 VAL A CA 1
ATOM 1330 C C . VAL A 1 178 ? 19.809 -0.135 -6.901 1.00 78.44 178 VAL A C 1
ATOM 1332 O O . VAL A 1 178 ? 18.684 -0.566 -6.665 1.00 78.44 178 VAL A O 1
ATOM 1335 N N . VAL A 1 179 ? 20.003 1.027 -7.531 1.00 77.69 179 VAL A N 1
ATOM 1336 C CA . VAL A 1 179 ? 18.907 1.900 -7.979 1.00 77.69 179 VAL A CA 1
ATOM 1337 C C . VAL A 1 179 ? 17.957 1.141 -8.904 1.00 77.69 179 VAL A C 1
ATOM 1339 O O . VAL A 1 179 ? 16.751 1.192 -8.693 1.00 77.69 179 VAL A O 1
ATOM 1342 N N . ARG A 1 180 ? 18.477 0.379 -9.875 1.00 77.12 180 ARG A N 1
ATOM 1343 C CA . ARG A 1 180 ? 17.647 -0.433 -10.782 1.00 77.12 180 ARG A CA 1
ATOM 1344 C C . ARG A 1 180 ? 16.889 -1.548 -10.069 1.00 77.12 180 ARG A C 1
ATOM 1346 O O . ARG A 1 180 ? 15.743 -1.801 -10.421 1.00 77.12 180 ARG A O 1
ATOM 1353 N N . ALA A 1 181 ? 17.510 -2.205 -9.091 1.00 77.56 181 ALA A N 1
ATOM 1354 C CA . ALA A 1 181 ? 16.847 -3.237 -8.300 1.00 77.56 181 ALA A CA 1
ATOM 1355 C C . ALA A 1 181 ? 15.680 -2.647 -7.493 1.00 77.56 181 ALA A C 1
ATOM 1357 O O . ALA A 1 181 ? 14.571 -3.170 -7.551 1.00 77.56 181 ALA A O 1
ATOM 1358 N N . ILE A 1 182 ? 15.892 -1.508 -6.827 1.00 78.44 182 ILE A N 1
ATOM 1359 C CA . ILE A 1 182 ? 14.839 -0.825 -6.061 1.00 78.44 182 ILE A CA 1
ATOM 1360 C C . ILE A 1 182 ? 13.736 -0.310 -7.001 1.00 78.44 182 ILE A C 1
ATOM 1362 O O . ILE A 1 182 ? 12.559 -0.517 -6.732 1.00 78.44 182 ILE A O 1
ATOM 1366 N N . GLN A 1 183 ? 14.098 0.276 -8.147 1.00 80.38 183 GLN A N 1
ATOM 1367 C CA . GLN A 1 183 ? 13.141 0.735 -9.167 1.00 80.38 183 GLN A CA 1
ATOM 1368 C C . GLN A 1 183 ? 12.322 -0.395 -9.803 1.00 80.38 183 GLN A C 1
ATOM 1370 O O . GLN A 1 183 ? 11.282 -0.127 -10.396 1.00 80.38 183 GLN A O 1
ATOM 1375 N N . SER A 1 184 ? 12.781 -1.648 -9.724 1.00 76.56 184 SER A N 1
ATOM 1376 C CA . SER A 1 184 ? 12.032 -2.792 -10.257 1.00 76.56 184 SER A CA 1
ATOM 1377 C C . SER A 1 184 ? 10.865 -3.223 -9.360 1.00 76.56 184 SER A C 1
ATOM 1379 O O . SER A 1 184 ? 10.011 -3.998 -9.790 1.00 76.56 184 SER A O 1
ATOM 1381 N N . VAL A 1 185 ? 10.796 -2.708 -8.129 1.00 78.00 185 VAL A N 1
ATOM 1382 C CA . VAL A 1 185 ? 9.685 -2.952 -7.209 1.00 78.00 185 VAL A CA 1
ATOM 1383 C C . VAL A 1 185 ? 8.502 -2.078 -7.622 1.00 78.00 185 VAL A C 1
ATOM 1385 O O . VAL A 1 185 ? 8.589 -0.856 -7.575 1.00 78.00 185 VAL A O 1
ATOM 1388 N N . ALA A 1 186 ? 7.376 -2.701 -7.980 1.00 61.38 186 ALA A N 1
ATOM 1389 C CA . ALA A 1 186 ? 6.192 -2.019 -8.520 1.00 61.38 186 ALA A CA 1
ATOM 1390 C C . ALA A 1 186 ? 5.658 -0.864 -7.645 1.00 61.38 186 ALA A C 1
ATOM 1392 O O . ALA A 1 186 ? 5.044 0.065 -8.157 1.00 61.38 186 ALA A O 1
ATOM 1393 N N . SER A 1 187 ? 5.896 -0.918 -6.333 1.00 62.50 187 SER A N 1
ATOM 1394 C CA . SER A 1 187 ? 5.452 0.083 -5.356 1.00 62.50 187 SER A CA 1
ATOM 1395 C C . SER A 1 187 ? 6.389 1.292 -5.219 1.00 62.50 187 SER A C 1
ATOM 1397 O O . SER A 1 187 ? 6.058 2.232 -4.498 1.00 62.50 187 SER A O 1
ATOM 1399 N N . VAL A 1 188 ? 7.576 1.262 -5.832 1.00 70.50 188 VAL A N 1
ATOM 1400 C CA . VAL A 1 188 ? 8.571 2.336 -5.732 1.00 70.50 188 VAL A CA 1
ATOM 1401 C C . VAL A 1 188 ? 8.298 3.382 -6.807 1.00 70.50 188 VAL A C 1
ATOM 1403 O O . VAL A 1 188 ? 8.420 3.111 -7.998 1.00 70.50 188 VAL A O 1
ATOM 1406 N N . LEU A 1 189 ? 7.959 4.597 -6.373 1.00 66.94 189 LEU A N 1
ATOM 1407 C CA . LEU A 1 189 ? 7.653 5.714 -7.271 1.00 66.94 189 LEU A CA 1
ATOM 1408 C C . LEU A 1 189 ? 8.918 6.389 -7.812 1.00 66.94 189 LEU A C 1
ATOM 1410 O O . LEU A 1 189 ? 9.016 6.672 -9.004 1.00 66.94 189 LEU A O 1
ATOM 1414 N N . GLU A 1 190 ? 9.893 6.646 -6.940 1.00 72.25 190 GLU A N 1
ATOM 1415 C CA . GLU A 1 190 ? 11.127 7.343 -7.295 1.00 72.25 190 GLU A CA 1
ATOM 1416 C C . GLU A 1 190 ? 12.300 6.851 -6.437 1.00 72.25 190 GLU A C 1
ATOM 1418 O O . GLU A 1 190 ? 12.138 6.520 -5.263 1.00 72.25 190 GLU A O 1
ATOM 1423 N N . VAL A 1 191 ? 13.499 6.814 -7.028 1.00 75.81 191 VAL A N 1
ATOM 1424 C CA . VAL A 1 191 ? 14.759 6.536 -6.324 1.00 75.81 191 VAL A CA 1
ATOM 1425 C C . VAL A 1 191 ? 15.784 7.577 -6.752 1.00 75.81 191 VAL A C 1
ATOM 1427 O O . VAL A 1 191 ? 16.174 7.614 -7.922 1.00 75.81 191 VAL A O 1
ATOM 1430 N N . LYS A 1 192 ? 16.249 8.396 -5.804 1.00 73.50 192 LYS A N 1
ATOM 1431 C CA . LYS A 1 192 ? 17.320 9.376 -6.023 1.00 73.50 192 LYS A CA 1
ATOM 1432 C C . LYS A 1 192 ? 18.614 8.869 -5.385 1.00 73.50 192 LYS A C 1
ATOM 1434 O O . LYS A 1 192 ? 18.686 8.795 -4.159 1.00 73.50 192 LYS A O 1
ATOM 1439 N N . PRO A 1 193 ? 19.645 8.503 -6.168 1.00 71.81 193 PRO A N 1
ATOM 1440 C CA . PRO A 1 193 ? 20.949 8.205 -5.597 1.00 71.81 193 PRO A CA 1
ATOM 1441 C C . PRO A 1 193 ? 21.539 9.496 -5.028 1.00 71.81 193 PRO A C 1
ATOM 1443 O O . PRO A 1 193 ? 21.815 10.437 -5.772 1.00 71.81 193 PRO A O 1
ATOM 1446 N N . ASN A 1 194 ? 21.730 9.545 -3.712 1.00 64.62 194 ASN A N 1
ATOM 1447 C CA . ASN A 1 194 ? 22.371 10.685 -3.076 1.00 64.62 194 ASN A CA 1
ATOM 1448 C C . ASN A 1 194 ? 23.896 10.512 -3.132 1.00 64.62 194 ASN A C 1
ATOM 1450 O O . ASN A 1 194 ? 24.425 9.480 -2.708 1.00 64.62 194 ASN A O 1
ATOM 1454 N N . LYS A 1 195 ? 24.611 11.507 -3.666 1.00 55.28 195 LYS A N 1
ATOM 1455 C CA . LYS A 1 195 ? 26.070 11.575 -3.549 1.00 55.28 195 LYS A CA 1
ATOM 1456 C C . LYS A 1 195 ? 26.383 12.149 -2.174 1.00 55.28 195 LYS A C 1
ATOM 1458 O O . LYS A 1 195 ? 26.534 13.352 -2.024 1.00 55.28 195 LYS A O 1
ATOM 1463 N N . ILE A 1 196 ? 26.457 11.293 -1.162 1.00 51.72 196 ILE A N 1
ATOM 1464 C CA . ILE A 1 196 ? 27.231 11.670 0.018 1.00 51.72 196 ILE A CA 1
ATOM 1465 C C . ILE A 1 196 ? 28.682 11.430 -0.377 1.00 51.72 196 ILE A C 1
ATOM 1467 O O . ILE A 1 196 ? 29.119 10.282 -0.485 1.00 51.72 196 ILE A O 1
ATOM 1471 N N . ASP A 1 197 ? 29.389 12.518 -0.674 1.00 42.50 197 ASP A N 1
ATOM 1472 C CA . ASP A 1 197 ? 30.832 12.511 -0.864 1.00 42.50 197 ASP A CA 1
ATOM 1473 C C . ASP A 1 197 ? 31.476 12.026 0.439 1.00 42.50 197 ASP A C 1
ATOM 1475 O O . ASP A 1 197 ? 31.696 12.782 1.382 1.00 42.50 197 ASP A O 1
ATOM 1479 N N . LEU A 1 198 ? 31.784 10.731 0.509 1.00 40.72 198 LEU A N 1
ATOM 1480 C CA . LEU A 1 198 ? 32.649 10.160 1.542 1.00 40.72 198 LEU A CA 1
ATOM 1481 C C . LEU A 1 198 ? 34.117 10.495 1.234 1.00 40.72 198 LEU A C 1
ATOM 1483 O O . LEU A 1 198 ? 34.971 9.613 1.206 1.00 40.72 198 LEU A O 1
ATOM 1487 N N . TYR A 1 199 ? 34.408 11.773 0.988 1.00 35.81 199 TYR A N 1
ATOM 1488 C CA . TYR A 1 199 ? 35.768 12.298 0.957 1.00 35.81 199 TYR A CA 1
ATOM 1489 C C . TYR A 1 199 ? 35.951 13.291 2.102 1.00 35.81 199 TYR A C 1
ATOM 1491 O O . TYR A 1 199 ? 36.062 14.495 1.920 1.00 35.81 199 TYR A O 1
ATOM 1499 N N . ASN A 1 200 ? 35.968 12.748 3.314 1.00 35.69 200 ASN A N 1
ATOM 1500 C CA . ASN A 1 200 ? 36.740 13.325 4.403 1.00 35.69 200 ASN A CA 1
ATOM 1501 C C . ASN A 1 200 ? 37.297 12.168 5.232 1.00 35.69 200 ASN A C 1
ATOM 1503 O O . ASN A 1 200 ? 36.778 11.802 6.283 1.00 35.69 200 ASN A O 1
ATOM 1507 N N . LYS A 1 201 ? 38.327 11.530 4.670 1.00 39.53 201 LYS A N 1
ATOM 1508 C CA . LYS A 1 201 ? 39.296 10.761 5.441 1.00 39.53 201 LYS A CA 1
ATOM 1509 C C . LYS A 1 201 ? 40.438 11.718 5.779 1.00 39.53 201 LYS A C 1
ATOM 1511 O O . LYS A 1 201 ? 41.070 12.253 4.874 1.00 39.53 201 LYS A O 1
ATOM 1516 N N . ASP A 1 202 ? 40.649 11.904 7.075 1.00 44.34 202 ASP A N 1
ATOM 1517 C CA . ASP A 1 202 ? 41.940 12.199 7.696 1.00 44.34 202 ASP A CA 1
ATOM 1518 C C . ASP A 1 202 ? 42.625 13.534 7.334 1.00 44.34 202 ASP A C 1
ATOM 1520 O O . ASP A 1 202 ? 43.527 13.585 6.503 1.00 44.34 202 ASP A O 1
ATOM 1524 N N . ARG A 1 203 ? 42.292 14.603 8.076 1.00 40.38 203 ARG A N 1
ATOM 1525 C CA . ARG A 1 203 ? 43.267 15.634 8.492 1.00 40.38 203 ARG A CA 1
ATOM 1526 C C . ARG A 1 203 ? 42.943 16.155 9.894 1.00 40.38 203 ARG A C 1
ATOM 1528 O O . ARG A 1 203 ? 42.322 17.198 10.060 1.00 40.38 203 ARG A O 1
ATOM 1535 N N . SER A 1 204 ? 43.405 15.413 10.892 1.00 35.47 204 SER A N 1
ATOM 1536 C CA . SER A 1 204 ? 43.742 15.945 12.213 1.00 35.47 204 SER A CA 1
ATOM 1537 C C . SER A 1 204 ? 44.930 15.149 12.757 1.00 35.47 204 SER A C 1
ATOM 1539 O O . SER A 1 204 ? 44.770 14.199 13.522 1.00 35.47 204 SER A O 1
ATOM 1541 N N . THR A 1 205 ? 46.113 15.506 12.265 1.00 36.22 205 THR A N 1
ATOM 1542 C CA . THR A 1 205 ? 47.306 15.654 13.106 1.00 36.22 205 THR A CA 1
ATOM 1543 C C . THR A 1 205 ? 47.499 17.139 13.315 1.00 36.22 205 THR A C 1
ATOM 1545 O O . THR A 1 205 ? 47.398 17.845 12.282 1.00 36.22 205 THR A O 1
#

Foldseek 3Di:
DAPPPPDPDDAAPPRHRPVGQGAAFAPPPPGSAHAQAPSHHVVRQHADFDPDPPGSDHPPPPQPDDQQFKKKKKWQDDPPDDPVVVLVLLVPQPQWPDKDKDPDDDPPDPRDDPRITIITTRGRDDDCVSVVVSVVVVVTDMDIDRPSPPPDPVRPPPDDDDDDDPPQPDCVPSVVVVLVVQVVPSPDDDDDDDPPPPPDDDDDD